Protein 5VXV (pdb70)

GO terms:
  GO:0043335 protein unfolding (P, IDA)
  GO:1904949 ATPase complex (C, IDA)
  GO:0140567 membrane protein dislocase activity (F, IDA)
  GO:0005778 peroxisomal membrane (C, IDA)
  GO:0043495 protein-membrane adaptor activity (F, IGI)
  GO:0043495 protein-membrane adaptor activity (F, IMP)
  GO:0016562 protein import into peroxisome matrix, receptor recycling (P, IMP)
  GO:0043495 protein-membrane adaptor activity (F, IPI)
  GO:0005778 peroxisomal membrane (C, EXP)
  GO:0005778 peroxisomal membrane (C, TAS)
  GO:0005515 protein binding (F, IPI)

Structure (mmCIF, N/CA/C/O backbone):
data_5VXV
#
_entry.id   5VXV
#
_cell.length_a   47.690
_cell.length_b   58.840
_cell.length_c   85.780
_cell.angle_alpha   90.00
_cell.angle_beta   90.00
_cell.angle_gamma   90.00
#
_symmetry.space_group_name_H-M   'P 21 21 21'
#
loop_
_entity.id
_entity.type
_entity.pdbx_description
1 polymer 'Peroxisomal membrane protein PEX15'
2 water water
#
loop_
_atom_site.group_PDB
_atom_site.id
_atom_site.type_symbol
_atom_site.label_atom_id
_atom_site.label_alt_id
_atom_site.label_comp_id
_atom_site.label_asym_id
_atom_site.label_entity_id
_atom_site.label_seq_id
_atom_site.pdbx_PDB_ins_code
_atom_site.Cartn_x
_atom_site.Cartn_y
_atom_site.Cartn_z
_atom_site.occupancy
_atom_site.B_iso_or_equiv
_atom_site.auth_seq_id
_atom_site.auth_comp_id
_atom_site.auth_asym_id
_atom_site.auth_atom_id
_atom_site.pdbx_PDB_model_num
ATOM 1 N N . SER A 1 2 ? 39.148 29.292 87.436 1.00 28.32 43 SER A N 1
ATOM 2 C CA . SER A 1 2 ? 38.272 28.734 88.460 1.00 25.77 43 SER A CA 1
ATOM 3 C C . SER A 1 2 ? 38.684 27.310 88.810 1.00 22.25 43 SER A C 1
ATOM 4 O O . SER A 1 2 ? 39.327 26.622 88.014 1.00 20.69 43 SER A O 1
ATOM 12 N N . GLU A 1 3 ? 38.303 26.872 90.011 1.00 21.02 44 GLU A N 1
ATOM 13 C CA . GLU A 1 3 ? 38.582 25.500 90.420 1.00 20.94 44 GLU A CA 1
ATOM 14 C C . GLU A 1 3 ? 37.954 24.501 89.456 1.00 20.25 44 GLU A C 1
ATOM 15 O O . GLU A 1 3 ? 38.576 23.493 89.104 1.00 19.48 44 GLU A O 1
ATOM 22 N N . VAL A 1 4 ? 36.723 24.765 89.013 1.00 20.48 45 VAL A N 1
ATOM 23 C CA . VAL A 1 4 ? 36.045 23.824 88.127 1.00 20.93 45 VAL A CA 1
ATOM 24 C C . VAL A 1 4 ? 36.761 23.733 86.786 1.00 20.46 45 VAL A C 1
ATOM 25 O O . VAL A 1 4 ? 36.933 22.639 86.237 1.00 20.96 45 VAL A O 1
ATOM 38 N N . PHE A 1 5 ? 37.194 24.868 86.233 1.00 19.37 46 PHE A N 1
ATOM 39 C CA . PHE A 1 5 ? 37.950 24.816 84.985 1.00 18.55 46 PHE A CA 1
ATOM 40 C C . PHE A 1 5 ? 39.250 24.046 85.175 1.00 17.44 46 PHE A C 1
ATOM 41 O O . PHE A 1 5 ? 39.649 23.260 84.308 1.00 17.70 46 PHE A O 1
ATOM 58 N N . GLN A 1 6 ? 39.917 24.241 86.316 1.00 17.10 47 GLN A N 1
ATOM 59 C CA . GLN A 1 6 ? 41.131 23.481 86.592 1.00 17.90 47 GLN A CA 1
ATOM 60 C C . GLN A 1 6 ? 40.844 21.985 86.633 1.00 17.38 47 GLN A C 1
ATOM 61 O O . GLN A 1 6 ? 41.655 21.178 86.163 1.00 17.62 47 GLN A O 1
ATOM 75 N N . GLU A 1 7 ? 39.695 21.593 87.192 1.00 18.85 48 GLU A N 1
ATOM 76 C CA . GLU A 1 7 ? 39.333 20.178 87.203 1.00 18.97 48 GLU A CA 1
ATOM 77 C C . GLU A 1 7 ? 39.208 19.633 85.786 1.00 18.20 48 GLU A C 1
ATOM 78 O O . GLU A 1 7 ? 39.631 18.505 85.507 1.00 18.47 48 GLU A O 1
ATOM 90 N N . CYS A 1 8 ? 38.624 20.418 84.877 1.00 17.32 49 CYS A N 1
ATOM 91 C CA . CYS A 1 8 ? 38.531 19.994 83.484 1.00 17.23 49 CYS A CA 1
ATOM 92 C C . CYS A 1 8 ? 39.915 19.869 82.858 1.00 16.67 49 CYS A C 1
ATOM 93 O O . CYS A 1 8 ? 40.192 18.909 82.127 1.00 17.24 49 CYS A O 1
ATOM 101 N N . VAL A 1 9 ? 40.795 20.836 83.127 1.00 16.30 50 VAL A N 1
ATOM 102 C CA . VAL A 1 9 ? 42.158 20.774 82.607 1.00 15.59 50 VAL A CA 1
ATOM 103 C C . VAL A 1 9 ? 42.866 19.525 83.116 1.00 17.42 50 VAL A C 1
ATOM 104 O O . VAL A 1 9 ? 43.554 18.832 82.358 1.00 18.27 50 VAL A O 1
ATOM 117 N N . ASN A 1 10 ? 42.712 19.219 84.407 1.00 17.60 51 ASN A N 1
ATOM 118 C CA . ASN A 1 10 ? 43.392 18.061 84.979 1.00 19.22 51 ASN A CA 1
ATOM 119 C C . ASN A 1 10 ? 42.926 16.768 84.325 1.00 18.91 51 ASN A C 1
ATOM 120 O O . ASN A 1 10 ? 43.729 15.857 84.090 1.00 19.54 51 ASN A O 1
ATOM 131 N N . LEU A 1 11 ? 41.629 16.664 84.026 1.00 17.61 52 LEU A N 1
ATOM 132 C CA . LEU A 1 11 ? 41.127 15.493 83.317 1.00 17.54 52 LEU A CA 1
ATOM 133 C C . LEU A 1 11 ? 41.727 15.399 81.919 1.00 17.08 52 LEU A C 1
ATOM 134 O O . LEU A 1 11 ? 42.055 14.303 81.448 1.00 19.05 52 LEU A O 1
ATOM 150 N N . PHE A 1 12 ? 41.879 16.538 81.240 1.00 16.64 53 PHE A N 1
ATOM 151 C CA . PHE A 1 12 ? 42.498 16.535 79.919 1.00 16.07 53 PHE A CA 1
ATOM 152 C C . PHE A 1 12 ? 43.944 16.058 79.991 1.00 16.89 53 PHE A C 1
ATOM 153 O O . PHE A 1 12 ? 44.378 15.237 79.173 1.00 16.97 53 PHE A O 1
ATOM 170 N N . ILE A 1 13 ? 44.700 16.557 80.971 1.00 17.27 54 ILE A N 1
ATOM 171 C CA . ILE A 1 13 ? 46.103 16.173 81.115 1.00 18.94 54 ILE A CA 1
ATOM 172 C C . ILE A 1 13 ? 46.231 14.662 81.272 1.00 19.19 54 ILE A C 1
ATOM 173 O O . ILE A 1 13 ? 47.157 14.043 80.732 1.00 20.73 54 ILE A O 1
ATOM 189 N N . LYS A 1 14 ? 45.310 14.047 82.011 1.00 21.48 55 LYS A N 1
ATOM 190 C CA . LYS A 1 14 ? 45.309 12.602 82.205 1.00 22.10 55 LYS A CA 1
ATOM 191 C C . LYS A 1 14 ? 44.734 11.845 81.015 1.00 21.38 55 LYS A C 1
ATOM 192 O O . LYS A 1 14 ? 44.661 10.612 81.065 1.00 19.82 55 LYS A O 1
ATOM 210 N N . ARG A 1 15 ? 44.338 12.549 79.953 1.00 19.89 56 ARG A N 1
ATOM 211 C CA . ARG A 1 15 ? 43.677 11.948 78.795 1.00 20.71 56 ARG A CA 1
ATOM 212 C C . ARG A 1 15 ? 42.420 11.183 79.202 1.00 19.63 56 ARG A C 1
ATOM 213 O O . ARG A 1 15 ? 42.044 10.192 78.568 1.00 20.00 56 ARG A O 1
ATOM 234 N N . ASP A 1 16 ? 41.762 11.644 80.266 1.00 19.35 57 ASP A N 1
ATOM 235 C CA . ASP A 1 16 ? 40.390 11.236 80.569 1.00 19.29 57 ASP A CA 1
ATOM 236 C C . ASP A 1 16 ? 39.443 12.168 79.813 1.00 19.71 57 ASP A C 1
ATOM 237 O O . ASP A 1 16 ? 38.739 13.005 80.380 1.00 19.79 57 ASP A O 1
ATOM 246 N N . ILE A 1 17 ? 39.450 12.004 78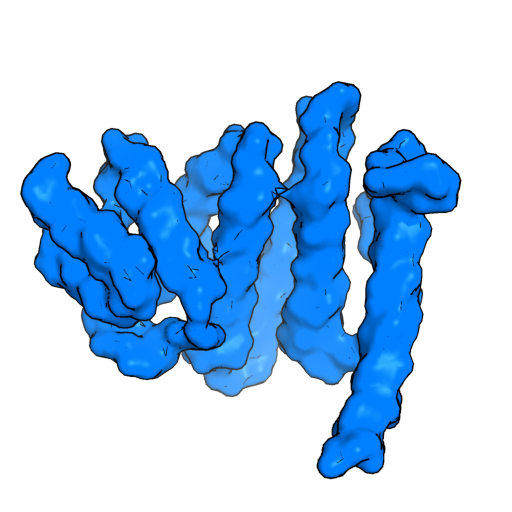.489 1.00 19.50 58 ILE A N 1
ATOM 247 C CA . ILE A 1 17 ? 38.850 13.000 77.607 1.00 19.78 58 ILE A CA 1
ATOM 248 C C . ILE A 1 17 ? 37.332 12.990 77.728 1.00 19.86 58 ILE A C 1
ATOM 249 O O . ILE A 1 17 ? 36.698 14.049 77.787 1.00 20.17 58 ILE A O 1
ATOM 265 N N . LYS A 1 18 ? 36.720 11.805 77.754 1.00 19.60 59 LYS A N 1
ATOM 266 C CA . LYS A 1 18 ? 35.274 11.742 77.935 1.00 20.58 59 LYS A CA 1
ATOM 267 C C . LYS A 1 18 ? 34.863 12.379 79.257 1.00 19.86 59 LYS A C 1
ATOM 268 O O . LYS A 1 18 ? 33.896 13.147 79.310 1.00 20.13 59 LYS A O 1
ATOM 275 N N . ASP A 1 19 ? 35.591 12.078 80.336 1.00 19.74 60 ASP A N 1
ATOM 276 C CA . ASP A 1 19 ? 35.283 12.685 81.628 1.00 20.38 60 ASP A CA 1
ATOM 277 C C . ASP A 1 19 ? 35.478 14.194 81.585 1.00 20.30 60 ASP A C 1
ATOM 278 O O . ASP A 1 19 ? 34.690 14.947 82.170 1.00 20.56 60 ASP A O 1
ATOM 287 N N . CYS A 1 20 ? 36.530 14.655 80.906 1.00 20.34 61 CYS A N 1
ATOM 288 C CA . CYS A 1 20 ? 36.738 16.089 80.736 1.00 20.71 61 CYS A CA 1
ATOM 289 C C . CYS A 1 20 ? 35.522 16.739 80.089 1.00 20.96 61 CYS A C 1
ATOM 290 O O . CYS A 1 20 ? 34.976 17.721 80.606 1.00 21.28 61 CYS A O 1
ATOM 298 N N . LEU A 1 21 ? 35.071 16.189 78.959 1.00 20.84 62 LEU A N 1
ATOM 299 C CA . LEU A 1 21 ? 33.946 16.779 78.242 1.00 21.10 62 LEU A CA 1
ATOM 300 C C . LEU A 1 21 ? 32.656 16.691 79.049 1.00 21.19 62 LEU A C 1
ATOM 301 O O . LEU A 1 21 ? 31.856 17.634 79.050 1.00 21.53 62 LEU A O 1
ATOM 317 N N . GLU A 1 22 ? 32.429 15.569 79.738 1.00 20.90 63 GLU A N 1
ATOM 318 C CA . GLU A 1 22 ? 31.223 15.451 80.554 1.00 22.00 63 GLU A CA 1
ATOM 319 C C . GLU A 1 22 ? 31.212 16.494 81.665 1.00 21.44 63 GLU A C 1
ATOM 320 O O . GLU A 1 22 ? 30.155 17.042 82.002 1.00 21.96 63 GLU A O 1
ATOM 332 N N . LYS A 1 23 ? 32.378 16.786 82.247 1.00 21.26 64 LYS A N 1
ATOM 333 C CA . LYS A 1 23 ? 32.444 17.805 83.290 1.00 21.57 64 LYS A CA 1
ATOM 334 C C . LYS A 1 23 ? 32.198 19.196 82.715 1.00 21.99 64 LYS A C 1
ATOM 335 O O . LYS A 1 23 ? 31.496 20.011 83.326 1.00 22.31 64 LYS A O 1
ATOM 369 N N . SER A 1 25 ? 30.379 19.880 80.237 1.00 22.35 66 SER A N 1
ATOM 370 C CA . SER A 1 25 ? 28.939 19.932 80.008 1.00 22.53 66 SER A CA 1
ATOM 371 C C . SER A 1 25 ? 28.181 20.117 81.315 1.00 22.69 66 SER A C 1
ATOM 372 O O . SER A 1 25 ? 27.249 20.927 81.389 1.00 23.83 66 SER A O 1
ATOM 380 N N . GLU A 1 26 ? 28.570 19.376 82.355 1.00 22.43 67 GLU A N 1
ATOM 381 C CA . GLU A 1 26 ? 27.888 19.464 83.643 1.00 24.10 67 GLU A CA 1
ATOM 382 C C . GLU A 1 26 ? 27.898 20.889 84.180 1.00 25.70 67 GLU A C 1
ATOM 383 O O . GLU A 1 26 ? 26.901 21.354 84.745 1.00 27.48 67 GLU A O 1
ATOM 393 N N . VAL A 1 27 ? 29.020 21.600 84.021 1.00 23.75 68 VAL A N 1
ATOM 394 C CA . VAL A 1 27 ? 29.152 22.937 84.596 1.00 24.61 68 VAL A CA 1
ATOM 395 C C . VAL A 1 27 ? 28.669 24.037 83.662 1.00 24.89 68 VAL A C 1
ATOM 396 O O . VAL A 1 27 ? 28.587 25.201 84.085 1.00 24.34 68 VAL A O 1
ATOM 409 N N . GLY A 1 28 ? 28.352 23.716 82.410 1.00 21.73 69 GLY A N 1
ATOM 410 C CA . GLY A 1 28 ? 27.805 24.693 81.490 1.00 21.88 69 GLY A CA 1
ATOM 411 C C . GLY A 1 28 ? 28.811 25.391 80.603 1.00 20.30 69 GLY A C 1
ATOM 412 O O . GLY A 1 28 ? 28.489 26.444 80.043 1.00 21.13 69 GLY A O 1
ATOM 416 N N . PHE A 1 29 ? 30.014 24.837 80.440 1.00 19.21 70 PHE A N 1
ATOM 417 C CA . PHE A 1 29 ? 31.050 25.497 79.653 1.00 18.97 70 PHE A CA 1
ATOM 418 C C . PHE A 1 29 ? 30.842 25.368 78.148 1.00 19.97 70 PHE A C 1
ATOM 419 O O . PHE A 1 29 ? 31.386 26.182 77.394 1.00 19.96 70 PHE A O 1
ATOM 436 N N . ILE A 1 30 ? 30.097 24.369 77.685 1.00 20.18 71 ILE A N 1
ATOM 437 C CA . ILE A 1 30 ? 29.971 24.113 76.237 1.00 19.71 71 ILE A CA 1
ATOM 438 C C . ILE A 1 30 ? 28.869 25.040 75.744 1.00 21.47 71 ILE A C 1
ATOM 439 O O . ILE A 1 30 ? 27.711 24.657 75.548 1.00 23.03 71 ILE A O 1
ATOM 455 N N . ASP A 1 31 ? 29.244 26.298 75.523 1.00 20.40 72 ASP A N 1
ATOM 456 C CA . ASP A 1 31 ? 28.284 27.370 75.272 1.00 23.22 72 ASP A CA 1
ATOM 457 C C . ASP A 1 31 ? 29.025 28.496 74.572 1.00 22.43 72 ASP A C 1
ATOM 458 O O . ASP A 1 31 ? 30.041 28.974 75.085 1.00 22.76 72 ASP A O 1
ATOM 467 N N . ILE A 1 32 ? 28.530 28.915 73.403 1.00 21.72 73 ILE A N 1
ATOM 468 C CA . ILE A 1 32 ? 29.221 29.947 72.633 1.00 22.37 73 ILE A CA 1
ATOM 469 C C . ILE A 1 32 ? 29.417 31.209 73.465 1.00 21.72 73 ILE A C 1
ATOM 470 O O . ILE A 1 32 ? 30.427 31.909 73.313 1.00 21.95 73 ILE A O 1
ATOM 486 N N . THR A 1 33 ? 28.467 31.527 74.349 1.00 22.29 74 THR A N 1
ATOM 487 C CA . THR A 1 33 ? 28.611 32.714 75.187 1.00 25.03 74 THR A CA 1
ATOM 488 C C . THR A 1 33 ? 29.816 32.587 76.110 1.00 24.03 74 THR A C 1
ATOM 489 O O . THR A 1 33 ? 30.537 33.564 76.344 1.00 25.31 74 THR A O 1
ATOM 500 N N . VAL A 1 34 ? 30.043 31.390 76.651 1.00 22.01 75 VAL A N 1
ATOM 501 C CA . VAL A 1 34 ? 31.221 31.157 77.479 1.00 21.89 75 VAL A CA 1
ATOM 502 C C . VAL A 1 34 ? 32.483 31.196 76.626 1.00 20.86 75 VAL A C 1
ATOM 503 O O . VAL A 1 34 ? 33.495 31.788 77.019 1.00 21.30 75 VAL A O 1
ATOM 516 N N . PHE A 1 35 ? 32.439 30.577 75.442 1.00 20.45 76 PHE A N 1
ATOM 517 C CA . PHE A 1 35 ? 33.600 30.569 74.558 1.00 21.44 76 PHE A CA 1
ATOM 518 C C . PHE A 1 35 ? 34.062 31.984 74.232 1.00 22.69 76 PHE A C 1
ATOM 519 O O . PHE A 1 35 ? 35.266 32.268 74.236 1.00 23.02 76 PHE A O 1
ATOM 536 N N . LYS A 1 36 ? 33.121 32.884 73.933 1.00 24.03 77 LYS A N 1
ATOM 537 C CA . LYS A 1 36 ? 33.493 34.245 73.562 1.00 28.02 77 LYS A CA 1
ATOM 538 C C . LYS A 1 36 ? 34.170 34.981 74.711 1.00 29.20 77 LYS A C 1
ATOM 539 O O . LYS A 1 36 ? 35.015 35.851 74.473 1.00 34.16 77 LYS A O 1
ATOM 546 N N . SER A 1 37 ? 33.822 34.649 75.955 1.00 23.74 78 SER A N 1
ATOM 547 C CA . SER A 1 37 ? 34.379 35.332 77.113 1.00 25.67 78 SER A CA 1
ATOM 548 C C . SER A 1 37 ? 35.637 34.670 77.658 1.00 25.35 78 SER A C 1
ATOM 549 O O . SER A 1 37 ? 36.368 35.306 78.426 1.00 26.03 78 SER A O 1
ATOM 553 N N . ASN A 1 38 ? 35.916 33.423 77.278 1.00 24.59 79 ASN A N 1
ATOM 554 C CA . ASN A 1 38 ? 37.038 32.669 77.837 1.00 22.36 79 ASN A CA 1
ATOM 555 C C . ASN A 1 38 ? 37.719 31.888 76.723 1.00 18.97 79 ASN A C 1
ATOM 556 O O . ASN A 1 38 ? 37.378 30.728 76.458 1.00 18.96 79 ASN A O 1
ATOM 560 N N . PRO A 1 39 ? 38.690 32.498 76.041 1.00 19.08 80 PRO A N 1
ATOM 561 C CA . PRO A 1 39 ? 39.351 31.800 74.926 1.00 18.43 80 PRO A CA 1
ATOM 562 C C . PRO A 1 39 ? 39.930 30.441 75.288 1.00 17.92 80 PRO A C 1
ATOM 563 O O . PRO A 1 39 ? 39.946 29.545 74.435 1.00 17.07 80 PRO A O 1
ATOM 591 N N . ILE A 1 41 ? 38.814 28.244 77.488 1.00 17.07 82 ILE A N 1
ATOM 592 C CA . ILE A 1 41 ? 37.751 27.249 77.586 1.00 16.25 82 ILE A CA 1
ATOM 593 C C . ILE A 1 41 ? 37.408 26.713 76.202 1.00 16.31 82 ILE A C 1
ATOM 594 O O . ILE A 1 41 ? 37.244 25.501 76.010 1.00 16.21 82 ILE A O 1
ATOM 610 N N . LEU A 1 42 ? 37.294 27.604 75.214 1.00 15.27 83 LEU A N 1
ATOM 611 C CA . LEU A 1 42 ? 37.090 27.159 73.839 1.00 14.57 83 LEU A CA 1
ATOM 612 C C . LEU A 1 42 ? 38.264 26.315 73.359 1.00 15.54 83 LEU A C 1
ATOM 613 O O . LEU A 1 42 ? 38.070 25.273 72.724 1.00 13.98 83 LEU A O 1
ATOM 629 N N . ASP A 1 43 ? 39.491 26.747 73.662 1.00 16.85 84 ASP A N 1
ATOM 630 C CA . ASP A 1 43 ? 40.669 26.007 73.222 1.00 15.39 84 ASP A CA 1
ATOM 631 C C . ASP A 1 43 ? 40.674 24.591 73.791 1.00 15.37 84 ASP A C 1
ATOM 632 O O . ASP A 1 43 ? 40.979 23.630 73.076 1.00 14.85 84 ASP A O 1
ATOM 641 N N . LEU A 1 44 ? 40.341 24.441 75.076 1.00 15.33 85 LEU A N 1
ATOM 642 C CA . LEU A 1 44 ? 40.280 23.108 75.671 1.00 15.24 85 LEU A CA 1
ATOM 643 C C . LEU A 1 44 ? 39.202 22.265 75.005 1.00 14.48 85 LEU A C 1
ATOM 644 O O . LEU A 1 44 ? 39.424 21.095 74.673 1.00 14.40 85 LEU A O 1
ATOM 660 N N . PHE A 1 45 ? 38.018 22.844 74.811 1.00 14.10 86 PHE A N 1
ATOM 661 C CA . PHE A 1 45 ? 36.915 22.101 74.215 1.00 13.59 86 PHE A CA 1
ATOM 662 C C . PHE A 1 45 ? 37.301 21.539 72.852 1.00 14.78 86 PHE A C 1
ATOM 663 O O . PHE A 1 45 ? 37.081 20.356 72.570 1.00 14.43 86 PHE A O 1
ATOM 680 N N . VAL A 1 46 ? 37.887 22.374 71.991 1.00 15.43 87 VAL A N 1
ATOM 681 C CA . VAL A 1 46 ? 38.264 21.921 70.653 1.00 15.09 87 VAL A CA 1
ATOM 682 C C . VAL A 1 46 ? 39.338 20.843 70.735 1.00 15.92 87 VAL A C 1
ATOM 683 O O . VAL A 1 46 ? 39.291 19.841 70.011 1.00 15.28 87 VAL A O 1
ATOM 696 N N . SER A 1 47 ? 40.324 21.025 71.616 1.00 14.36 88 SER A N 1
ATOM 697 C CA . SER A 1 47 ? 41.394 20.040 71.732 1.00 15.17 88 SER A CA 1
ATOM 698 C C . SER A 1 47 ? 40.864 18.703 72.234 1.00 14.72 88 SER A C 1
ATOM 699 O O . SER A 1 47 ? 41.283 17.643 71.751 1.00 16.22 88 SER A O 1
ATOM 707 N N . ALA A 1 48 ? 39.946 18.730 73.201 1.00 14.34 89 ALA A N 1
ATOM 708 C CA . ALA A 1 48 ? 39.380 17.489 73.718 1.00 15.05 89 ALA A CA 1
ATOM 709 C C . ALA A 1 48 ? 38.543 16.788 72.655 1.00 14.99 89 ALA A C 1
ATOM 710 O O . ALA A 1 48 ? 38.661 15.573 72.457 1.00 15.23 89 ALA A O 1
ATOM 717 N N . CYS A 1 49 ? 37.694 17.541 71.952 1.00 14.24 90 CYS A N 1
ATOM 718 C CA . CYS A 1 49 ? 36.867 16.938 70.912 1.00 13.98 90 CYS A CA 1
ATOM 719 C C . CYS A 1 49 ? 37.711 16.352 69.791 1.00 14.23 90 CYS A C 1
ATOM 720 O O . CYS A 1 49 ? 37.321 15.346 69.186 1.00 15.46 90 CYS A O 1
ATOM 728 N N . ASP A 1 50 ? 38.866 16.956 69.499 1.00 13.89 91 ASP A N 1
ATOM 729 C CA . ASP A 1 50 ? 39.711 16.439 68.428 1.00 15.69 91 ASP A CA 1
ATOM 730 C C . ASP A 1 50 ? 40.284 15.070 68.775 1.00 16.52 91 ASP A C 1
ATOM 731 O O . ASP A 1 50 ? 40.603 14.290 67.871 1.00 17.19 91 ASP A O 1
ATOM 740 N N . ILE A 1 51 ? 40.421 14.758 70.067 1.00 17.02 92 ILE A N 1
ATOM 741 C CA . ILE A 1 51 ? 40.964 13.465 70.471 1.00 16.73 92 ILE A CA 1
ATOM 742 C C . ILE A 1 51 ? 39.891 12.378 70.443 1.00 16.98 92 ILE A C 1
ATOM 743 O O . ILE A 1 51 ? 40.200 11.211 70.181 1.00 17.92 92 ILE A O 1
ATOM 776 N N . PRO A 1 53 ? 37.450 9.697 69.327 1.00 24.88 94 PRO A N 1
ATOM 777 C CA . PRO A 1 53 ? 37.255 9.007 68.037 1.00 26.89 94 PRO A CA 1
ATOM 778 C C . PRO A 1 53 ? 35.984 9.439 67.332 1.00 26.30 94 PRO A C 1
ATOM 779 O O . PRO A 1 53 ? 35.972 9.596 66.105 1.00 27.80 94 PRO A O 1
ATOM 790 N N . SER A 1 54 ? 34.908 9.629 68.090 1.00 24.28 95 SER A N 1
ATOM 791 C CA . SER A 1 54 ? 33.637 10.100 67.558 1.00 23.75 95 SER A CA 1
ATOM 792 C C . SER A 1 54 ? 32.847 10.690 68.717 1.00 22.10 95 SER A C 1
ATOM 793 O O . SER A 1 54 ? 33.236 10.572 69.881 1.00 23.32 95 SER A O 1
ATOM 801 N N A PHE A 1 55 ? 31.715 11.311 68.389 0.52 21.56 96 PHE A N 1
ATOM 802 N N B PHE A 1 55 ? 31.742 11.344 68.374 0.48 21.53 96 PHE A N 1
ATOM 803 C CA A PHE A 1 55 ? 30.855 11.941 69.385 0.52 22.98 96 PHE A CA 1
ATOM 804 C CA B PHE A 1 55 ? 30.844 11.958 69.343 0.48 22.98 96 PHE A CA 1
ATOM 805 C C A PHE A 1 55 ? 29.636 11.095 69.734 0.52 26.74 96 PHE A C 1
ATOM 806 C C B PHE A 1 55 ? 29.538 11.175 69.456 0.48 26.68 96 PHE A C 1
ATOM 807 O O A PHE A 1 55 ? 28.758 11.563 70.466 0.52 28.97 96 PHE A O 1
ATOM 808 O O B PHE A 1 55 ? 28.473 11.759 69.662 0.48 28.77 96 PHE A O 1
ATOM 841 N N . THR A 1 56 ? 29.590 9.850 69.276 1.00 27.52 97 THR A N 1
ATOM 842 C CA . THR A 1 56 ? 28.380 9.041 69.337 1.00 28.67 97 THR A CA 1
ATOM 843 C C . THR A 1 56 ? 28.226 8.232 70.618 1.00 30.78 97 THR A C 1
ATOM 844 O O . THR A 1 56 ? 27.107 7.808 70.925 1.00 34.41 97 THR A O 1
ATOM 855 N N . LYS A 1 57 ? 29.301 8.005 71.369 1.00 29.36 98 LYS A N 1
ATOM 856 C CA . LYS A 1 57 ? 29.233 7.187 72.574 1.00 37.08 98 LYS A CA 1
ATOM 857 C C . LYS A 1 57 ? 29.023 8.008 73.840 1.00 40.10 98 LYS A C 1
ATOM 858 O O . LYS A 1 57 ? 29.041 7.443 74.938 1.00 42.12 98 LYS A O 1
ATOM 862 N N . LEU A 1 58 ? 28.816 9.313 73.716 1.00 38.14 99 LEU A N 1
ATOM 863 C CA . LEU A 1 58 ? 28.708 10.197 74.864 1.00 34.10 99 LEU A CA 1
ATOM 864 C C . LEU A 1 58 ? 27.256 10.316 75.322 1.00 33.61 99 LEU A C 1
ATOM 865 O O . LEU A 1 58 ? 26.320 9.924 74.624 1.00 36.14 99 LEU A O 1
ATOM 881 N N . GLY A 1 59 ? 27.077 10.866 76.522 1.00 31.03 100 GLY A N 1
ATOM 882 C CA . GLY A 1 59 ? 25.740 11.118 77.021 1.00 31.22 100 GLY A CA 1
ATOM 883 C C . GLY A 1 59 ? 24.964 12.055 76.116 1.00 31.10 100 GLY A C 1
ATOM 884 O O . GLY A 1 59 ? 25.525 12.854 75.367 1.00 28.52 100 GLY A O 1
ATOM 888 N N . LEU A 1 60 ? 23.636 11.957 76.203 1.00 32.96 101 LEU A N 1
ATOM 889 C CA . LEU A 1 60 ? 22.781 12.674 75.261 1.00 34.51 101 LEU A CA 1
ATOM 890 C C . LEU A 1 60 ? 22.954 14.184 75.382 1.00 30.32 101 LEU A C 1
ATOM 891 O O . LEU A 1 60 ? 23.063 14.884 74.368 1.00 28.35 101 LEU A O 1
ATOM 905 N N . THR A 1 61 ? 22.979 14.710 76.609 1.00 28.04 102 THR A N 1
ATOM 906 C CA . THR A 1 61 ? 23.132 16.152 76.788 1.00 27.23 102 THR A CA 1
ATOM 907 C C . THR A 1 61 ? 24.471 16.628 76.236 1.00 24.11 102 THR A C 1
ATOM 908 O O . THR A 1 61 ? 24.533 17.603 75.478 1.00 24.89 102 THR A O 1
ATOM 919 N N . LEU A 1 62 ? 25.559 15.952 76.611 1.00 22.98 103 LEU A N 1
ATOM 920 C CA . LEU A 1 62 ? 26.870 16.315 76.081 1.00 21.62 103 LEU A CA 1
ATOM 921 C C . LEU A 1 62 ? 26.889 16.232 74.562 1.00 20.68 103 LEU A C 1
ATOM 922 O O . LEU A 1 62 ? 27.427 17.119 73.889 1.00 21.31 103 LEU A O 1
ATOM 938 N N . GLN A 1 63 ? 26.304 15.173 74.003 1.00 22.71 104 GLN A N 1
ATOM 939 C CA . GLN A 1 63 ? 26.303 15.008 72.555 1.00 25.55 104 GLN A CA 1
ATOM 940 C C . GLN A 1 63 ? 25.573 16.157 71.871 1.00 24.58 104 GLN A C 1
ATOM 941 O O . GLN A 1 63 ? 26.044 16.686 70.859 1.00 22.79 104 GLN A O 1
ATOM 955 N N . SER A 1 64 ? 24.424 16.565 72.415 1.00 23.91 105 SER A N 1
ATOM 956 C CA . SER A 1 64 ? 23.672 17.657 71.806 1.00 23.40 105 SER A CA 1
ATOM 957 C C . SER A 1 64 ? 24.460 18.960 71.857 1.00 21.74 105 SER A C 1
ATOM 958 O O . SER A 1 64 ? 24.394 19.771 70.926 1.00 21.27 105 SER A O 1
ATOM 966 N N . GLU A 1 65 ? 25.218 19.176 72.934 1.00 21.83 106 GLU A N 1
ATOM 967 C CA . GLU A 1 65 ? 25.978 20.415 73.068 1.00 20.72 106 GLU A CA 1
ATOM 968 C C . GLU A 1 65 ? 27.177 20.432 72.128 1.00 20.53 106 GLU A C 1
ATOM 969 O O . GLU A 1 65 ? 27.498 21.474 71.544 1.00 22.48 106 GLU A O 1
ATOM 981 N N . ILE A 1 66 ? 27.841 19.288 71.952 1.00 19.87 107 ILE A N 1
ATOM 982 C CA . ILE A 1 66 ? 28.911 19.195 70.961 1.00 19.32 107 ILE A CA 1
ATOM 983 C C . ILE A 1 66 ? 28.355 19.439 69.564 1.00 19.87 107 ILE A C 1
ATOM 984 O O . ILE A 1 66 ? 28.908 20.224 68.783 1.00 18.98 107 ILE A O 1
ATOM 1000 N N . LEU A 1 67 ? 27.248 18.769 69.228 1.00 20.93 108 LEU A N 1
ATOM 1001 C CA . LEU A 1 67 ? 26.683 18.889 67.888 1.00 22.15 108 LEU A CA 1
ATOM 1002 C C . LEU A 1 67 ? 26.312 20.328 67.558 1.00 23.37 108 LEU A C 1
ATOM 1003 O O . LEU A 1 67 ? 26.408 20.742 66.397 1.00 24.59 108 LEU A O 1
ATOM 1019 N N A ASN A 1 68 ? 25.891 21.106 68.557 0.57 23.26 109 ASN A N 1
ATOM 1020 N N B ASN A 1 68 ? 25.881 21.105 68.555 0.43 23.29 109 ASN A N 1
ATOM 1021 C CA A ASN A 1 68 ? 25.540 22.498 68.301 0.57 23.18 109 ASN A CA 1
ATOM 1022 C CA B ASN A 1 68 ? 25.540 22.502 68.304 0.43 23.20 109 ASN A CA 1
ATOM 1023 C C A ASN A 1 68 ? 26.755 23.305 67.862 0.57 21.47 109 ASN A C 1
ATOM 1024 C C B ASN A 1 68 ? 26.756 23.305 67.861 0.43 21.50 109 ASN A C 1
ATOM 1025 O O A ASN A 1 68 ? 26.618 24.258 67.086 0.57 22.11 109 ASN A O 1
ATOM 1026 O O B ASN A 1 68 ? 26.620 24.257 67.084 0.43 22.05 109 ASN A O 1
ATOM 1043 N N . ILE A 1 69 ? 27.948 22.937 68.332 1.00 18.46 110 ILE A N 1
ATOM 1044 C CA . ILE A 1 69 ? 29.143 23.704 67.995 1.00 16.54 110 ILE A CA 1
ATOM 1045 C C . ILE A 1 69 ? 29.701 23.312 66.629 1.00 16.76 110 ILE A C 1
ATOM 1046 O O . ILE A 1 69 ? 30.335 24.139 65.963 1.00 17.08 110 ILE A O 1
ATOM 1062 N N . PHE A 1 70 ? 29.497 22.067 66.188 1.00 15.74 111 PHE A N 1
ATOM 1063 C CA . PHE A 1 70 ? 30.160 21.564 64.987 1.00 16.43 111 PHE A CA 1
ATOM 1064 C C . PHE A 1 70 ? 29.196 21.180 63.869 1.00 17.04 111 PHE A C 1
ATOM 1065 O O . PHE A 1 70 ? 29.637 20.621 62.857 1.00 17.88 111 PHE A O 1
ATOM 1082 N N . THR A 1 71 ? 27.903 21.458 64.017 1.00 17.20 112 THR A N 1
ATOM 1083 C CA . THR A 1 71 ? 26.943 21.293 62.931 1.00 18.87 112 THR A CA 1
ATOM 1084 C C . THR A 1 71 ? 26.891 22.602 62.152 1.00 18.74 112 THR A C 1
ATOM 1085 O O . THR A 1 71 ? 26.584 23.656 62.720 1.00 17.41 112 THR A O 1
ATOM 1096 N N . LEU A 1 72 ? 27.176 22.525 60.849 1.00 19.69 113 LEU A N 1
ATOM 1097 C CA . LEU A 1 72 ? 27.639 23.696 60.108 1.00 18.82 113 LEU A CA 1
ATOM 1098 C C . LEU A 1 72 ? 26.623 24.831 60.088 1.00 21.00 113 LEU A C 1
ATOM 1099 O O . LEU A 1 72 ? 27.017 26.003 60.067 1.00 21.68 113 LEU A O 1
ATOM 1115 N N . ASP A 1 73 ? 25.328 24.526 60.090 1.00 22.63 114 ASP A N 1
ATOM 1116 C CA . ASP A 1 73 ? 24.314 25.551 59.885 1.00 25.31 114 ASP A CA 1
ATOM 1117 C C . ASP A 1 73 ? 23.642 26.015 61.173 1.00 23.78 114 ASP A C 1
ATOM 1118 O O . ASP A 1 73 ? 22.657 26.756 61.103 1.00 24.98 114 ASP A O 1
ATOM 1127 N N . THR A 1 74 ? 24.147 25.614 62.349 1.00 22.31 115 THR A N 1
ATOM 1128 C CA . THR A 1 74 ? 23.566 26.167 63.566 1.00 21.53 115 THR A CA 1
ATOM 1129 C C . THR A 1 74 ? 24.113 27.571 63.822 1.00 21.12 115 THR A C 1
ATOM 1130 O O . THR A 1 74 ? 25.227 27.897 63.404 1.00 21.12 115 THR A O 1
ATOM 1141 N N . PRO A 1 75 ? 23.343 28.423 64.504 1.00 22.60 116 PRO A N 1
ATOM 1142 C CA . PRO A 1 75 ? 23.890 29.737 64.879 1.00 23.45 116 PRO A CA 1
ATOM 1143 C C . PRO A 1 75 ? 25.165 29.631 65.694 1.00 21.29 116 PRO A C 1
ATOM 1144 O O . PRO A 1 75 ? 26.086 30.435 65.508 1.00 20.30 116 PRO A O 1
ATOM 1155 N N . GLN A 1 76 ? 25.248 28.644 66.589 1.00 20.94 117 GLN A N 1
ATOM 1156 C CA . GLN A 1 76 ? 26.412 28.525 67.460 1.00 20.08 117 GLN A CA 1
ATOM 1157 C C . GLN A 1 76 ? 27.652 28.102 66.678 1.00 17.83 117 GLN A C 1
ATOM 1158 O O . GLN A 1 76 ? 28.761 28.569 66.963 1.00 18.84 117 GLN A O 1
ATOM 1172 N N . CYS A 1 77 ? 27.490 27.218 65.691 1.00 16.91 118 CYS A N 1
ATOM 1173 C CA . CYS A 1 77 ? 28.629 26.822 64.868 1.00 16.50 118 CYS A CA 1
ATOM 1174 C C . CYS A 1 77 ? 29.108 27.985 64.009 1.00 16.43 118 CYS A C 1
ATOM 1175 O O . CYS A 1 77 ? 30.315 28.221 63.887 1.00 17.52 118 CYS A O 1
ATOM 1183 N N . ILE A 1 78 ? 28.172 28.731 63.417 1.00 17.31 119 ILE A N 1
ATOM 1184 C CA . ILE A 1 78 ? 28.538 29.904 62.629 1.00 19.15 119 ILE A CA 1
ATOM 1185 C C . ILE A 1 78 ? 29.347 30.879 63.474 1.00 19.41 119 ILE A C 1
ATOM 1186 O O . ILE A 1 78 ? 30.373 31.408 63.027 1.00 19.25 119 ILE A O 1
ATOM 1202 N N . GLU A 1 79 ? 28.906 31.124 64.711 1.00 18.45 120 GLU A N 1
ATOM 1203 C CA . GLU A 1 79 ? 29.627 32.045 65.585 1.00 18.69 120 GLU A CA 1
ATOM 1204 C C . GLU A 1 79 ? 30.980 31.475 65.994 1.00 18.33 120 GLU A C 1
ATOM 1205 O O . GLU A 1 79 ? 31.985 32.198 66.006 1.00 19.21 120 GLU A O 1
ATOM 1209 N N . THR A 1 80 ? 31.029 30.186 66.340 1.00 17.64 121 THR A N 1
ATOM 1210 C CA . THR A 1 80 ? 32.301 29.574 66.712 1.00 17.73 121 THR A CA 1
ATOM 1211 C C . THR A 1 80 ? 33.278 29.615 65.547 1.00 17.77 121 THR A C 1
ATOM 1212 O O . THR A 1 80 ? 34.467 29.902 65.731 1.00 17.41 121 THR A O 1
ATOM 1223 N N . ARG A 1 81 ? 32.787 29.333 64.338 1.00 18.37 122 ARG A N 1
ATOM 1224 C CA . ARG A 1 81 ? 33.631 29.379 63.150 1.00 19.83 122 ARG A CA 1
ATOM 1225 C C . ARG A 1 81 ? 34.236 30.765 62.962 1.00 20.64 122 ARG A C 1
ATOM 1226 O O . ARG A 1 81 ? 35.428 30.894 62.658 1.00 22.74 122 ARG A O 1
ATOM 1247 N N . LYS A 1 82 ? 33.434 31.817 63.157 1.00 22.27 123 LYS A N 1
ATOM 1248 C CA . LYS A 1 82 ? 33.952 33.175 63.028 1.00 25.44 123 LYS A CA 1
ATOM 1249 C C . LYS A 1 82 ? 35.085 33.432 64.015 1.00 24.88 123 LYS A C 1
ATOM 1250 O O . LYS A 1 82 ? 36.058 34.119 63.686 1.00 26.95 123 LYS A O 1
ATOM 1268 N N . ILE A 1 83 ? 34.977 32.889 65.230 1.00 20.48 124 ILE A N 1
ATOM 1269 C CA . ILE A 1 83 ? 36.022 33.089 66.231 1.00 19.11 124 ILE A CA 1
ATOM 1270 C C . ILE A 1 83 ? 37.282 32.325 65.846 1.00 17.60 124 ILE A C 1
ATOM 1271 O O . ILE A 1 83 ? 38.391 32.871 65.871 1.00 18.52 124 ILE A O 1
ATOM 1287 N N . ILE A 1 84 ? 37.132 31.049 65.493 1.00 16.17 125 ILE A N 1
ATOM 1288 C CA A ILE A 1 84 ? 38.297 30.204 65.253 0.53 15.58 125 ILE A CA 1
ATOM 1289 C CA B ILE A 1 84 ? 38.294 30.198 65.249 0.47 15.59 125 ILE A CA 1
ATOM 1290 C C . ILE A 1 84 ? 38.954 30.563 63.926 1.00 16.20 125 ILE A C 1
ATOM 1291 O O . ILE A 1 84 ? 40.171 30.769 63.854 1.00 16.33 125 ILE A O 1
ATOM 1321 N N . LEU A 1 85 ? 38.166 30.642 62.852 1.00 16.59 126 LEU A N 1
ATOM 1322 C CA . LEU A 1 85 ? 38.736 31.026 61.565 1.00 17.28 126 LEU A CA 1
ATOM 1323 C C . LEU A 1 85 ? 39.214 32.473 61.565 1.00 19.59 126 LEU A C 1
ATOM 1324 O O . LEU A 1 85 ? 40.019 32.849 60.704 1.00 19.27 126 LEU A O 1
ATOM 1340 N N . GLY A 1 86 ? 38.746 33.287 62.516 1.00 19.51 127 GLY A N 1
ATOM 1341 C CA . GLY A 1 86 ? 39.173 34.672 62.596 1.00 21.76 127 GLY A CA 1
ATOM 1342 C C . GLY A 1 86 ? 40.567 34.872 63.149 1.00 23.13 127 GLY A C 1
ATOM 1343 O O . GLY A 1 86 ? 41.149 35.944 62.956 1.00 25.13 127 GLY A O 1
ATOM 1347 N N . ASP A 1 87 ? 41.118 33.873 63.838 1.00 18.85 128 ASP A N 1
ATOM 1348 C CA . ASP A 1 87 ? 42.488 33.937 64.346 1.00 20.03 128 ASP A CA 1
ATOM 1349 C C . ASP A 1 87 ? 43.368 33.169 63.368 1.00 18.99 128 ASP A C 1
ATOM 1350 O O . ASP A 1 87 ? 43.643 31.982 63.548 1.00 17.84 128 ASP A O 1
ATOM 1359 N N . LEU A 1 88 ? 43.814 33.862 62.320 1.00 17.56 129 LEU A N 1
ATOM 1360 C CA . LEU A 1 88 ? 44.636 33.229 61.299 1.00 16.40 129 LEU A CA 1
ATOM 1361 C C . LEU A 1 88 ? 46.005 32.812 61.818 1.00 17.59 129 LEU A C 1
ATOM 1362 O O . LEU A 1 88 ? 46.705 32.069 61.122 1.00 18.32 129 LEU A O 1
ATOM 1378 N N . SER A 1 89 ? 46.398 33.253 63.016 1.00 18.31 130 SER A N 1
ATOM 1379 C CA . SER A 1 89 ? 47.683 32.864 63.581 1.00 19.05 130 SER A CA 1
ATOM 1380 C C . SER A 1 89 ? 47.655 31.489 64.239 1.00 19.44 130 SER A C 1
ATOM 1381 O O . SER A 1 89 ? 48.721 30.975 64.595 1.00 20.99 130 SER A O 1
ATOM 1389 N N . LYS A 1 90 ? 46.482 30.886 64.406 1.00 17.43 131 LYS A N 1
ATOM 1390 C CA . LYS A 1 90 ? 46.343 29.574 65.038 1.00 16.90 131 LYS A CA 1
ATOM 1391 C C . LYS A 1 90 ? 45.708 28.607 64.040 1.00 15.34 131 LYS A C 1
ATOM 1392 O O . LYS A 1 90 ? 44.585 28.125 64.229 1.00 15.40 131 LYS A O 1
ATOM 1411 N N . LEU A 1 91 ? 46.452 28.303 62.975 1.00 15.15 132 LEU A N 1
ATOM 1412 C CA . LEU A 1 91 ? 45.922 27.438 61.929 1.00 14.08 132 LEU A CA 1
ATOM 1413 C C . LEU A 1 91 ? 45.736 26.003 62.412 1.00 14.89 132 LEU A C 1
ATOM 1414 O O . LEU A 1 91 ? 44.826 25.311 61.946 1.00 15.21 132 LEU A O 1
ATOM 1430 N N . LEU A 1 92 ? 46.575 25.534 63.340 1.00 15.28 133 LEU A N 1
ATOM 1431 C CA . LEU A 1 92 ? 46.421 24.164 63.822 1.00 15.21 133 LEU A CA 1
ATOM 1432 C C . LEU A 1 92 ? 45.100 23.980 64.561 1.00 13.79 133 LEU A C 1
ATOM 1433 O O . LEU A 1 92 ? 44.514 22.893 64.519 1.00 13.98 133 LEU A O 1
ATOM 1449 N N . VAL A 1 93 ? 44.610 25.026 65.229 1.00 14.12 134 VAL A N 1
ATOM 1450 C CA . VAL A 1 93 ? 43.311 24.939 65.889 1.00 13.74 134 VAL A CA 1
ATOM 1451 C C . VAL A 1 93 ? 42.187 24.989 64.864 1.00 14.11 134 VAL A C 1
ATOM 1452 O O . VAL A 1 93 ? 41.170 24.299 65.003 1.00 14.93 134 VAL A O 1
ATOM 1465 N N . ILE A 1 94 ? 42.342 25.820 63.831 1.00 13.49 135 ILE A N 1
ATOM 1466 C CA . ILE A 1 94 ? 41.406 25.808 62.710 1.00 13.26 135 ILE A CA 1
ATOM 1467 C C . ILE A 1 94 ? 41.300 24.402 62.138 1.00 11.46 135 ILE A C 1
ATOM 1468 O O . ILE A 1 94 ? 40.203 23.914 61.840 1.00 12.55 135 ILE A O 1
ATOM 1484 N N . ASN A 1 95 ? 42.438 23.718 62.002 1.00 12.11 136 ASN A N 1
ATOM 1485 C CA . ASN A 1 95 ? 42.424 22.357 61.478 1.00 12.43 136 ASN A CA 1
ATOM 1486 C C . ASN A 1 95 ? 41.696 21.407 62.422 1.00 12.58 136 ASN A C 1
ATOM 1487 O O . ASN A 1 95 ? 40.934 20.543 61.973 1.00 12.78 136 ASN A O 1
ATOM 1498 N N . LYS A 1 96 ? 41.920 21.545 63.734 1.00 14.61 137 LYS A N 1
ATOM 1499 C CA . LYS A 1 96 ? 41.167 20.743 64.694 1.00 13.64 137 LYS A CA 1
ATOM 1500 C C . LYS A 1 96 ? 39.669 20.978 64.548 1.00 13.39 137 LYS A C 1
ATOM 1501 O O . LYS A 1 96 ? 38.879 20.028 64.571 1.00 13.99 137 LYS A O 1
ATOM 1520 N N . PHE A 1 97 ? 39.257 22.241 64.403 1.00 12.65 138 PHE A N 1
ATOM 1521 C CA . PHE A 1 97 ? 37.840 22.547 64.248 1.00 13.13 138 PHE A CA 1
ATOM 1522 C C . PHE A 1 97 ? 37.258 21.848 63.025 1.00 13.88 138 PHE A C 1
ATOM 1523 O O . PHE A 1 97 ? 36.192 21.226 63.100 1.00 13.39 138 PHE A O 1
ATOM 1540 N N . PHE A 1 98 ? 37.946 21.936 61.883 1.00 13.76 139 PHE A N 1
ATOM 1541 C CA . PHE A 1 98 ? 37.449 21.270 60.683 1.00 12.64 139 PHE A CA 1
ATOM 1542 C C . PHE A 1 98 ? 37.341 19.764 60.899 1.00 13.53 139 PHE A C 1
ATOM 1543 O O . PHE A 1 98 ? 36.366 19.136 60.470 1.00 13.78 139 PHE A O 1
ATOM 1560 N N . ARG A 1 99 ? 38.321 19.165 61.579 1.00 13.08 140 ARG A N 1
ATOM 1561 C CA . ARG A 1 99 ? 38.250 17.729 61.837 1.00 12.15 140 ARG A CA 1
ATOM 1562 C C . ARG A 1 99 ? 37.044 17.389 62.706 1.00 12.60 140 ARG A C 1
ATOM 1563 O O . ARG A 1 99 ? 36.428 16.330 62.538 1.00 12.96 140 ARG A O 1
ATOM 1584 N N . CYS A 1 100 ? 36.687 18.276 63.639 1.00 13.10 141 CYS A N 1
ATOM 1585 C CA . CYS A 1 100 ? 35.509 18.040 64.469 1.00 12.52 141 CYS A CA 1
ATOM 1586 C C . CYS A 1 100 ? 34.228 18.118 63.645 1.00 13.38 141 CYS A C 1
ATOM 1587 O O . CYS A 1 100 ? 33.306 17.320 63.847 1.00 14.13 141 CYS A O 1
ATOM 1595 N N . CYS A 1 101 ? 34.149 19.069 62.710 1.00 13.92 142 CYS A N 1
ATOM 1596 C CA . CYS A 1 101 ? 32.997 19.122 61.813 1.00 13.27 142 CYS A CA 1
ATOM 1597 C C . CYS A 1 101 ? 32.895 17.846 60.988 1.00 13.57 142 CYS A C 1
ATOM 1598 O O . CYS A 1 101 ? 31.798 17.317 60.775 1.00 14.63 142 CYS A O 1
ATOM 1606 N N . ILE A 1 102 ? 34.035 17.337 60.521 1.00 13.65 143 ILE A N 1
ATOM 1607 C CA . ILE A 1 102 ? 34.052 16.101 59.746 1.00 13.45 143 ILE A CA 1
ATOM 1608 C C . ILE A 1 102 ? 33.544 14.937 60.588 1.00 14.90 143 ILE A C 1
ATOM 1609 O O . ILE A 1 102 ? 32.800 14.078 60.104 1.00 14.12 143 ILE A O 1
ATOM 1625 N N . LYS A 1 103 ? 33.935 14.899 61.863 1.00 14.88 144 LYS A N 1
ATOM 1626 C CA A LYS A 1 103 ? 33.521 13.800 62.731 0.53 15.30 144 LYS A CA 1
ATOM 1627 C CA B LYS A 1 103 ? 33.526 13.807 62.741 0.47 15.30 144 LYS A CA 1
ATOM 1628 C C . LYS A 1 103 ? 32.009 13.761 62.904 1.00 14.68 144 LYS A C 1
ATOM 1629 O O . LYS A 1 103 ? 31.426 12.677 63.031 1.00 14.93 144 LYS A O 1
ATOM 1665 N N . VAL A 1 104 ? 31.357 14.925 62.912 1.00 14.41 145 VAL A N 1
ATOM 1666 C CA . VAL A 1 104 ? 29.898 14.965 63.004 1.00 16.24 145 VAL A CA 1
ATOM 1667 C C . VAL A 1 104 ? 29.276 14.356 61.753 1.00 15.53 145 VAL A C 1
ATOM 1668 O O . VAL A 1 104 ? 28.397 13.491 61.830 1.00 16.52 145 VAL A O 1
ATOM 1681 N N . ILE A 1 105 ? 29.723 14.806 60.580 1.00 15.62 146 ILE A N 1
ATOM 1682 C CA . ILE A 1 105 ? 29.176 14.294 59.328 1.00 16.30 146 ILE A CA 1
ATOM 1683 C C . ILE A 1 105 ? 29.412 12.795 59.221 1.00 17.29 146 ILE A C 1
ATOM 1684 O O . ILE A 1 105 ? 28.534 12.041 58.786 1.00 18.52 146 ILE A O 1
ATOM 1700 N N . GLN A 1 106 ? 30.599 12.341 59.623 1.00 17.82 147 GLN A N 1
ATOM 1701 C CA . GLN A 1 106 ? 30.997 10.959 59.380 1.00 20.17 147 GLN A CA 1
ATOM 1702 C C . GLN A 1 106 ? 30.235 9.981 60.269 1.00 21.08 147 GLN A C 1
ATOM 1703 O O . GLN A 1 106 ? 29.859 8.894 59.816 1.00 22.62 147 GLN A O 1
ATOM 1717 N N . PHE A 1 107 ? 29.999 10.338 61.533 1.00 20.29 148 PHE A N 1
ATOM 1718 C CA . PHE A 1 107 ? 29.476 9.388 62.507 1.00 22.80 148 PHE A CA 1
ATOM 1719 C C . PHE A 1 107 ? 28.103 9.737 63.065 1.00 24.58 148 PHE A C 1
ATOM 1720 O O . PHE A 1 107 ? 27.352 8.822 63.413 1.00 25.29 148 PHE A O 1
ATOM 1737 N N . ASN A 1 108 ? 27.753 11.018 63.177 1.00 24.56 149 ASN A N 1
ATOM 1738 C CA . ASN A 1 108 ? 26.464 11.386 63.749 1.00 27.11 149 ASN A CA 1
ATOM 1739 C C . ASN A 1 108 ? 25.339 11.403 62.725 1.00 30.72 149 ASN A C 1
ATOM 1740 O O . ASN A 1 108 ? 24.172 11.265 63.109 1.00 34.48 149 ASN A O 1
ATOM 1751 N N . LEU A 1 109 ? 25.654 11.560 61.443 1.00 28.68 150 LEU A N 1
ATOM 1752 C CA . LEU A 1 109 ? 24.648 11.516 60.393 1.00 29.86 150 LEU A CA 1
ATOM 1753 C C . LEU A 1 109 ? 24.524 10.101 59.845 1.00 36.95 150 LEU A C 1
ATOM 1754 O O . LEU A 1 109 ? 25.527 9.427 59.595 1.00 41.52 150 LEU A O 1
ATOM 1770 N N . THR A 1 110 ? 23.281 9.656 59.662 1.00 39.35 151 THR A N 1
ATOM 1771 C CA . THR A 1 110 ? 22.999 8.322 59.148 1.00 43.20 151 THR A CA 1
ATOM 1772 C C . THR A 1 110 ? 22.592 8.320 57.682 1.00 44.03 151 THR A C 1
ATOM 1773 O O . THR A 1 110 ? 22.911 7.367 56.964 1.00 48.56 151 THR A O 1
ATOM 1784 N N . ASP A 1 111 ? 21.903 9.362 57.221 1.00 37.82 152 ASP A N 1
ATOM 1785 C CA . ASP A 1 111 ? 21.406 9.410 55.851 1.00 33.84 152 ASP A CA 1
ATOM 1786 C C . ASP A 1 111 ? 22.519 9.872 54.917 1.00 28.44 152 ASP A C 1
ATOM 1787 O O . ASP A 1 111 ? 23.031 10.988 55.056 1.00 25.06 152 ASP A O 1
ATOM 1796 N N . HIS A 1 112 ? 22.892 9.012 53.966 1.00 31.53 153 HIS A N 1
ATOM 1797 C CA . HI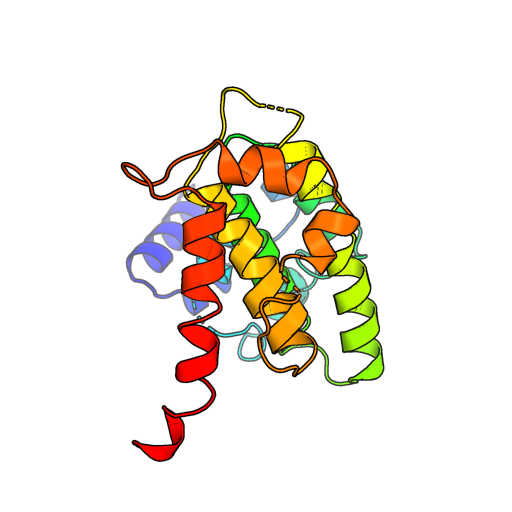S A 1 112 ? 23.965 9.351 53.038 1.00 29.99 153 HIS A CA 1
ATOM 1798 C C . HIS A 1 112 ? 23.640 10.604 52.236 1.00 26.82 153 HIS A C 1
ATOM 1799 O O . HIS A 1 112 ? 24.544 11.374 51.894 1.00 23.80 153 HIS A O 1
ATOM 1813 N N . THR A 1 113 ? 22.363 10.822 51.917 1.00 29.04 154 THR A N 1
ATOM 1814 C CA . THR A 1 113 ? 21.982 12.037 51.205 1.00 29.60 154 THR A CA 1
ATOM 1815 C C . THR A 1 113 ? 22.285 13.275 52.041 1.00 28.11 154 THR A C 1
ATOM 1816 O O . THR A 1 113 ? 22.787 14.279 51.520 1.00 24.28 154 THR A O 1
ATOM 1827 N N . GLU A 1 114 ? 21.998 13.220 53.344 1.00 27.10 155 GLU A N 1
ATOM 1828 C CA . GLU A 1 114 ? 22.293 14.355 54.212 1.00 24.86 155 GLU A CA 1
ATOM 1829 C C . GLU A 1 114 ? 23.793 14.501 54.438 1.00 22.32 155 GLU A C 1
ATOM 1830 O O . GLU A 1 114 ? 24.304 15.623 54.539 1.00 21.28 155 GLU A O 1
ATOM 1842 N N . GLN A 1 115 ? 24.514 13.382 54.533 1.00 22.18 156 GLN A N 1
ATOM 1843 C CA . GLN A 1 115 ? 25.967 13.449 54.644 1.00 21.09 156 GLN A CA 1
ATOM 1844 C C . GLN A 1 115 ? 26.567 14.162 53.441 1.00 19.76 156 GLN A C 1
ATOM 1845 O O . GLN A 1 115 ? 27.432 15.032 53.584 1.00 18.58 156 GLN A O 1
ATOM 1859 N N . GLU A 1 116 ? 26.117 13.799 52.238 1.00 20.46 157 GLU A N 1
ATOM 1860 C CA . GLU A 1 116 ? 26.601 14.468 51.037 1.00 20.15 157 GLU A CA 1
ATOM 1861 C C . GLU A 1 116 ? 26.285 15.956 51.078 1.00 19.26 157 GLU A C 1
ATOM 1862 O O . GLU A 1 116 ? 27.136 16.790 50.749 1.00 18.20 157 GLU A O 1
ATOM 1874 N N . GLU A 1 117 ? 25.068 16.307 51.494 1.00 20.22 158 GLU A N 1
ATOM 1875 C CA . GLU A 1 117 ? 24.676 17.710 51.565 1.00 20.83 158 GLU A CA 1
ATOM 1876 C C . GLU A 1 117 ? 25.632 18.501 52.450 1.00 18.83 158 GLU A C 1
ATOM 1877 O O . GLU A 1 117 ? 26.120 19.568 52.060 1.00 18.28 158 GLU A O 1
ATOM 1889 N N . LYS A 1 118 ? 25.922 17.985 53.648 1.00 18.73 159 LYS A N 1
ATOM 1890 C CA . LYS A 1 118 ? 26.811 18.696 54.560 1.00 17.75 159 LYS A CA 1
ATOM 1891 C C . LYS A 1 118 ? 28.261 18.643 54.098 1.00 16.54 159 LYS A C 1
ATOM 1892 O O . LYS A 1 118 ? 29.019 19.588 54.343 1.00 16.33 159 LYS A O 1
ATOM 1909 N N . THR A 1 119 ? 28.670 17.557 53.436 1.00 16.55 160 THR A N 1
ATOM 1910 C CA . THR A 1 119 ? 30.028 17.490 52.907 1.00 15.58 160 THR A CA 1
ATOM 1911 C C . THR A 1 119 ? 30.257 18.584 51.872 1.00 15.36 160 THR A C 1
ATOM 1912 O O . THR A 1 119 ? 31.304 19.244 51.875 1.00 15.04 160 THR A O 1
ATOM 1923 N N . LEU A 1 120 ? 2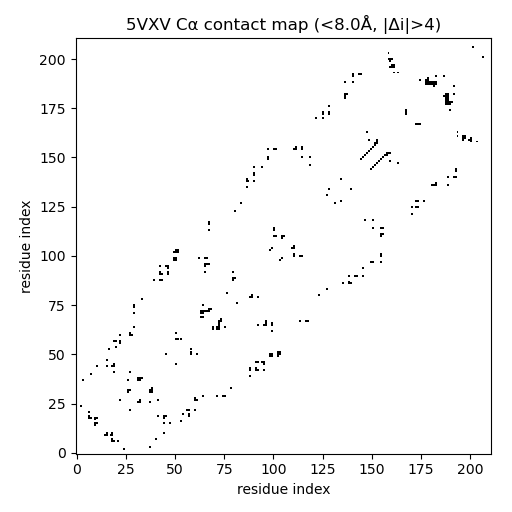9.282 18.800 50.985 1.00 15.96 161 LEU A N 1
ATOM 1924 C CA . LEU A 1 120 ? 29.398 19.874 50.002 1.00 16.58 161 LEU A CA 1
ATOM 1925 C C . LEU A 1 120 ? 29.472 21.236 50.682 1.00 16.59 161 LEU A C 1
ATOM 1926 O O . LEU A 1 120 ? 30.240 22.107 50.258 1.00 16.36 161 LEU A O 1
ATOM 1942 N N . GLU A 1 121 ? 28.676 21.442 51.736 1.00 16.15 162 GLU A N 1
ATOM 1943 C CA . GLU A 1 121 ? 28.762 22.689 52.492 1.00 16.85 162 GLU A CA 1
ATOM 1944 C C . GLU A 1 121 ? 30.148 22.869 53.093 1.00 16.86 162 GLU A C 1
ATOM 1945 O O . GLU A 1 121 ? 30.714 23.968 53.054 1.00 17.50 162 GLU A O 1
ATOM 1957 N N . LEU A 1 122 ? 30.709 21.800 53.661 1.00 15.05 163 LEU A N 1
ATOM 1958 C CA . LEU A 1 122 ? 32.040 21.888 54.249 1.00 15.05 163 LEU A CA 1
ATOM 1959 C C . LEU A 1 122 ? 33.091 22.184 53.189 1.00 15.12 163 LEU A C 1
ATOM 1960 O O . LEU A 1 122 ? 34.027 22.954 53.431 1.00 15.53 163 LEU A O 1
ATOM 1976 N N . GLU A 1 123 ? 32.966 21.566 52.012 1.00 14.70 164 GLU A N 1
ATOM 1977 C CA . GLU A 1 123 ? 33.913 21.832 50.935 1.00 14.03 164 GLU A CA 1
ATOM 1978 C C . GLU A 1 123 ? 33.978 23.322 50.625 1.00 15.15 164 GLU A C 1
ATOM 1979 O O . GLU A 1 123 ? 35.066 23.898 50.504 1.00 16.56 164 GLU A O 1
ATOM 1991 N N . SER A 1 124 ? 32.816 23.967 50.504 1.00 15.68 165 SER A N 1
ATOM 1992 C CA . SER A 1 124 ? 32.785 25.398 50.216 1.00 17.78 165 SER A CA 1
ATOM 1993 C C . SER A 1 124 ? 33.396 26.202 51.355 1.00 17.27 165 SER A C 1
ATOM 1994 O O . SER A 1 124 ? 34.185 27.124 51.119 1.00 16.79 165 SER A O 1
ATOM 2002 N N . ILE A 1 125 ? 33.037 25.871 52.597 1.00 15.62 166 ILE A N 1
ATOM 2003 C CA . ILE A 1 125 ? 33.587 26.583 53.748 1.00 15.14 166 ILE A CA 1
ATOM 2004 C C . ILE A 1 125 ? 35.107 26.488 53.750 1.00 13.88 166 ILE A C 1
ATOM 2005 O O . ILE A 1 125 ? 35.812 27.486 53.948 1.00 13.48 166 ILE A O 1
ATOM 2038 N N . SER A 1 127 ? 37.285 25.588 51.214 1.00 16.17 168 SER A N 1
ATOM 2039 C CA . SER A 1 127 ? 37.968 26.185 50.070 1.00 16.13 168 SER A CA 1
ATOM 2040 C C . SER A 1 127 ? 37.906 27.707 50.130 1.00 15.54 168 SER A C 1
ATOM 2041 O O . SER A 1 127 ? 38.885 28.384 49.797 1.00 15.64 168 SER A O 1
ATOM 2049 N N . ASP A 1 128 ? 36.772 28.266 50.561 1.00 14.37 169 ASP A N 1
ATOM 2050 C CA . ASP A 1 128 ? 36.713 29.706 50.791 1.00 15.27 169 ASP A CA 1
ATOM 2051 C C . ASP A 1 128 ? 37.758 30.136 51.813 1.00 15.57 169 ASP A C 1
ATOM 2052 O O . ASP A 1 128 ? 38.426 31.162 51.638 1.00 16.28 169 ASP A O 1
ATOM 2061 N N . PHE A 1 129 ? 37.915 29.366 52.893 1.00 13.14 170 PHE A N 1
ATOM 2062 C CA . PHE A 1 129 ? 38.879 29.759 53.913 1.00 12.14 170 PHE A CA 1
ATOM 2063 C C . PHE A 1 129 ? 40.307 29.643 53.402 1.00 13.15 170 PHE A C 1
ATOM 2064 O O . PHE A 1 129 ? 41.159 30.474 53.737 1.00 13.19 170 PHE A O 1
ATOM 2081 N N . ILE A 1 130 ? 40.600 28.603 52.619 1.00 14.32 171 ILE A N 1
ATOM 2082 C CA . ILE A 1 130 ? 41.945 28.451 52.071 1.00 14.76 171 ILE A CA 1
ATOM 2083 C C . ILE A 1 130 ? 42.336 29.697 51.286 1.00 15.88 171 ILE A C 1
ATOM 2084 O O . ILE A 1 130 ? 43.463 30.193 51.405 1.00 15.69 171 ILE A O 1
ATOM 2100 N N . PHE A 1 131 ? 41.414 30.231 50.481 1.00 16.05 172 PHE A N 1
ATOM 2101 C CA . PHE A 1 131 ? 41.711 31.451 49.736 1.00 15.97 172 PHE A CA 1
ATOM 2102 C C . PHE A 1 131 ? 41.992 32.609 50.684 1.00 16.32 172 PHE A C 1
ATOM 2103 O O . PHE A 1 131 ? 42.947 33.371 50.488 1.00 16.42 172 PHE A O 1
ATOM 2120 N N . VAL A 1 132 ? 41.153 32.771 51.710 1.00 15.57 173 VAL A N 1
ATOM 2121 C CA . VAL A 1 132 ? 41.378 33.825 52.696 1.00 15.29 173 VAL A CA 1
ATOM 2122 C C . VAL A 1 132 ? 42.763 33.682 53.310 1.00 15.86 173 VAL A C 1
ATOM 2123 O O . VAL A 1 132 ? 43.506 34.661 53.446 1.00 15.79 173 VAL A O 1
ATOM 2136 N N . TYR A 1 133 ? 43.132 32.457 53.691 1.00 15.53 174 TYR A N 1
ATOM 2137 C CA . TYR A 1 133 ? 44.380 32.266 54.419 1.00 16.02 174 TYR A CA 1
ATOM 2138 C C . TYR A 1 133 ? 45.587 32.597 53.549 1.00 15.51 174 TYR A C 1
ATOM 2139 O O . TYR A 1 133 ? 46.481 33.338 53.973 1.00 16.81 174 TYR A O 1
ATOM 2157 N N . ILE A 1 134 ? 45.642 32.052 52.330 1.00 14.22 175 ILE A N 1
ATOM 2158 C CA . ILE A 1 134 ? 46.834 32.245 51.510 1.00 15.70 175 ILE A CA 1
ATOM 2159 C C . ILE A 1 134 ? 46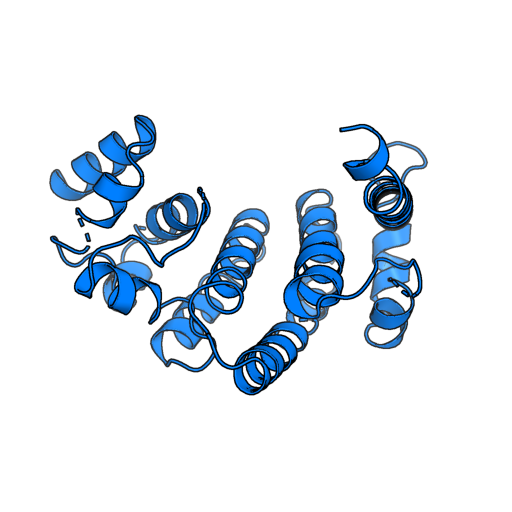.933 33.673 50.987 1.00 17.12 175 ILE A C 1
ATOM 2160 O O . ILE A 1 134 ? 48.016 34.100 50.571 1.00 20.00 175 ILE A O 1
ATOM 2176 N N A THR A 1 135 ? 45.843 34.437 51.012 0.47 16.27 176 THR A N 1
ATOM 2177 N N C THR A 1 135 ? 45.822 34.411 50.978 0.53 16.23 176 THR A N 1
ATOM 2178 C CA A THR A 1 135 ? 45.906 35.830 50.585 0.47 17.00 176 THR A CA 1
ATOM 2179 C CA C THR A 1 135 ? 45.843 35.819 50.595 0.53 16.97 176 THR A CA 1
ATOM 2180 C C A THR A 1 135 ? 46.186 36.772 51.753 0.47 17.42 176 THR A C 1
ATOM 2181 C C C THR A 1 135 ? 46.238 36.696 51.779 0.53 17.36 176 THR A C 1
ATOM 2182 O O A THR A 1 135 ? 47.035 37.662 51.643 0.47 18.71 176 THR A O 1
ATOM 2183 O O C THR A 1 135 ? 47.210 37.456 51.711 0.53 18.41 176 THR A O 1
ATOM 2204 N N . LYS A 1 136 ? 45.491 36.589 52.879 1.00 16.65 177 LYS A N 1
ATOM 2205 C CA . LYS A 1 136 ? 45.693 37.483 54.016 1.00 17.23 177 LYS A CA 1
ATOM 2206 C C . LYS A 1 136 ? 47.004 37.209 54.746 1.00 17.70 177 LYS A C 1
ATOM 2207 O O . LYS A 1 136 ? 47.557 38.119 55.376 1.00 20.90 177 LYS A O 1
ATOM 2232 N N . ARG A 1 138 ? 49.836 35.834 53.269 1.00 16.92 179 ARG A N 1
ATOM 2233 C CA . ARG A 1 138 ? 50.999 35.854 52.394 1.00 18.89 179 ARG A CA 1
ATOM 2234 C C . ARG A 1 138 ? 52.132 36.622 53.062 1.00 21.90 179 ARG A C 1
ATOM 2235 O O . ARG A 1 138 ? 51.925 37.727 53.567 1.00 21.02 179 ARG A O 1
ATOM 2256 N N . THR A 1 139 ? 53.327 36.016 53.062 1.00 21.56 180 THR A N 1
ATOM 2257 C CA . THR A 1 139 ? 54.536 36.514 53.725 1.00 20.17 180 THR A CA 1
ATOM 2258 C C . THR A 1 139 ? 54.628 35.999 55.162 1.00 19.17 180 THR A C 1
ATOM 2259 O O . THR A 1 139 ? 55.714 35.999 55.749 1.00 20.46 180 THR A O 1
ATOM 2270 N N . THR A 1 140 ? 53.516 35.540 55.734 1.00 20.98 181 THR A N 1
ATOM 2271 C CA . THR A 1 140 ? 53.498 35.021 57.102 1.00 20.28 181 THR A CA 1
ATOM 2272 C C . THR A 1 140 ? 52.709 33.712 57.174 1.00 19.17 181 THR A C 1
ATOM 2273 O O . THR A 1 140 ? 51.826 33.533 58.016 1.00 19.18 181 THR A O 1
ATOM 2284 N N . ILE A 1 141 ? 53.051 32.757 56.298 1.00 17.32 182 ILE A N 1
ATOM 2285 C CA . ILE A 1 141 ? 52.343 31.482 56.195 1.00 17.22 182 ILE A CA 1
ATOM 2286 C C . ILE A 1 141 ? 52.914 30.478 57.188 1.00 17.23 182 ILE A C 1
ATOM 2287 O O . ILE A 1 141 ? 54.135 30.339 57.326 1.00 18.80 182 ILE A O 1
ATOM 2303 N N . ASP A 1 142 ? 52.017 29.755 57.859 1.00 16.31 183 ASP A N 1
ATOM 2304 C CA . ASP A 1 142 ? 52.360 28.566 58.643 1.00 15.25 183 ASP A CA 1
ATOM 2305 C C . ASP A 1 142 ? 52.430 27.392 57.673 1.00 16.17 183 ASP A C 1
ATOM 2306 O O . ASP A 1 142 ? 51.406 26.814 57.303 1.00 17.15 183 ASP A O 1
ATOM 2315 N N A VAL A 1 143 ? 53.649 27.042 57.260 0.53 16.68 184 VAL A N 1
ATOM 2316 N N B VAL A 1 143 ? 53.644 27.024 57.257 0.47 16.68 184 VAL A N 1
ATOM 2317 C CA A VAL A 1 143 ? 53.836 26.055 56.197 0.53 16.37 184 VAL A CA 1
ATOM 2318 C CA B VAL A 1 143 ? 53.783 26.053 56.172 0.47 16.35 184 VAL A CA 1
ATOM 2319 C C A VAL A 1 143 ? 53.281 24.699 56.620 0.53 15.97 184 VAL A C 1
ATOM 2320 C C B VAL A 1 143 ? 53.292 24.676 56.607 0.47 15.97 184 VAL A C 1
ATOM 2321 O O A VAL A 1 143 ? 52.548 24.046 55.867 0.53 15.54 184 VAL A O 1
ATOM 2322 O O B VAL A 1 143 ? 52.613 23.979 55.843 0.47 15.67 184 VAL A O 1
ATOM 2347 N N . VAL A 1 144 ? 53.620 24.255 57.831 1.00 16.31 185 VAL A N 1
ATOM 2348 C CA . VAL A 1 144 ? 53.185 22.935 58.285 1.00 17.95 185 VAL A CA 1
ATOM 2349 C C . VAL A 1 144 ? 51.676 22.913 58.493 1.00 16.73 185 VAL A C 1
ATOM 2350 O O . VAL A 1 144 ? 50.997 21.947 58.119 1.00 15.87 185 VAL A O 1
ATOM 2363 N N . GLY A 1 145 ? 51.126 23.969 59.088 1.00 15.60 186 GLY A N 1
ATOM 2364 C CA . GLY A 1 145 ? 49.685 24.036 59.262 1.00 15.11 186 GLY A CA 1
ATOM 2365 C C . GLY A 1 145 ? 48.942 24.061 57.941 1.00 14.88 186 GLY A C 1
ATOM 2366 O O . GLY A 1 145 ? 47.861 23.478 57.814 1.00 13.62 186 GLY A O 1
ATOM 2370 N N . LEU A 1 146 ? 49.510 24.737 56.938 1.00 14.87 187 LEU A N 1
ATOM 2371 C CA . LEU A 1 146 ? 48.857 24.812 55.634 1.00 12.90 187 LEU A CA 1
ATOM 2372 C C . LEU A 1 146 ? 48.889 23.464 54.924 1.00 12.83 187 LEU A C 1
ATOM 2373 O O . LEU A 1 146 ? 47.884 23.048 54.337 1.00 13.23 187 LEU A O 1
ATOM 2389 N N . GLN A 1 147 ? 50.022 22.756 54.976 1.00 13.12 188 GLN A N 1
ATOM 2390 C CA . GLN A 1 147 ? 50.054 21.393 54.454 1.00 13.65 188 GLN A CA 1
ATOM 2391 C C . GLN A 1 147 ? 48.964 20.547 55.099 1.00 12.66 188 GLN A C 1
ATOM 2392 O O . GLN A 1 147 ? 48.233 19.827 54.412 1.00 13.38 188 GLN A O 1
ATOM 2406 N N . GLU A 1 148 ? 48.839 20.627 56.426 1.00 12.77 189 GLU A N 1
ATOM 2407 C CA . GLU A 1 148 ? 47.830 19.831 57.119 1.00 13.31 189 GLU A CA 1
ATOM 2408 C C . GLU A 1 148 ? 46.428 20.203 56.658 1.00 12.88 189 GLU A C 1
ATOM 2409 O O . GLU A 1 148 ? 45.574 19.328 56.469 1.00 13.79 189 GLU A O 1
ATOM 2421 N N . LEU A 1 149 ? 46.171 21.500 56.480 1.00 12.11 190 LEU A N 1
ATOM 2422 C CA . LEU A 1 149 ? 44.850 21.957 56.059 1.00 13.39 190 LEU A CA 1
ATOM 2423 C C . LEU A 1 149 ? 44.472 21.368 54.704 1.00 14.22 190 LEU A C 1
ATOM 2424 O O . LEU A 1 149 ? 43.354 20.871 54.517 1.00 13.37 190 LEU A O 1
ATOM 2440 N N . ILE A 1 150 ? 45.391 21.415 53.739 1.00 13.43 191 ILE A N 1
ATOM 2441 C CA . ILE A 1 150 ? 45.081 20.878 52.419 1.00 12.93 191 ILE A CA 1
ATOM 2442 C C . ILE A 1 150 ? 44.894 19.369 52.495 1.00 13.01 191 ILE A C 1
ATOM 2443 O O . ILE A 1 150 ? 44.033 18.801 51.813 1.00 13.22 191 ILE A O 1
ATOM 2459 N N . GLU A 1 151 ? 45.675 18.695 53.339 1.00 13.74 192 GLU A N 1
ATOM 2460 C CA . GLU A 1 151 ? 45.560 17.245 53.419 1.00 14.24 192 GLU A CA 1
ATOM 2461 C C . GLU A 1 151 ? 44.275 16.822 54.126 1.00 13.19 192 GLU A C 1
ATOM 2462 O O . GLU A 1 151 ? 43.725 15.761 53.814 1.00 14.69 192 GLU A O 1
ATOM 2474 N N . ILE A 1 152 ? 43.753 17.641 55.045 1.00 14.66 193 ILE A N 1
ATOM 2475 C CA . ILE A 1 152 ? 42.409 17.388 55.565 1.00 13.94 193 ILE A CA 1
ATOM 2476 C C . ILE A 1 152 ? 41.395 17.452 54.431 1.00 13.25 193 ILE A C 1
ATOM 2477 O O . ILE A 1 152 ? 40.554 16.562 54.269 1.00 13.90 193 ILE A O 1
ATOM 2493 N N . PHE A 1 153 ? 41.459 18.518 53.633 1.00 12.75 194 PHE A N 1
ATOM 2494 C CA . PHE A 1 153 ? 40.517 18.683 52.533 1.00 13.03 194 PHE A CA 1
ATOM 2495 C C . PHE A 1 153 ? 40.548 17.476 51.603 1.00 13.83 194 PHE A C 1
ATOM 2496 O O . PHE A 1 153 ? 39.501 16.924 51.249 1.00 13.96 194 PHE A O 1
ATOM 2513 N N . ILE A 1 154 ? 41.745 17.041 51.208 1.00 13.89 195 ILE A N 1
ATOM 2514 C CA . ILE A 1 154 ? 41.854 15.960 50.232 1.00 13.66 195 ILE A CA 1
ATOM 2515 C C . ILE A 1 154 ? 41.522 14.615 50.872 1.00 13.40 195 ILE A C 1
ATOM 2516 O O . ILE A 1 154 ? 40.671 13.869 50.374 1.00 14.63 195 ILE A O 1
ATOM 2532 N N . PHE A 1 155 ? 42.188 14.279 51.980 1.00 12.98 196 PHE A N 1
ATOM 2533 C CA . PHE A 1 155 ? 42.100 12.915 52.493 1.00 13.77 196 PHE A CA 1
ATOM 2534 C C . PHE A 1 155 ? 40.853 12.692 53.343 1.00 15.24 196 PHE A C 1
ATOM 2535 O O . PHE A 1 155 ? 40.276 11.601 53.320 1.00 15.93 196 PHE A O 1
ATOM 2552 N N . GLN A 1 156 ? 40.425 13.693 54.110 1.00 15.13 197 GLN A N 1
ATOM 2553 C CA . GLN A 1 156 ? 39.261 13.501 54.965 1.00 14.97 197 GLN A CA 1
ATOM 2554 C C . GLN A 1 156 ? 37.951 13.868 54.280 1.00 15.07 197 GLN A C 1
ATOM 2555 O O . GLN A 1 156 ? 36.926 13.230 54.549 1.00 18.08 197 GLN A O 1
ATOM 2569 N N . VAL A 1 157 ? 37.953 14.861 53.394 1.00 15.07 198 VAL A N 1
ATOM 2570 C CA . VAL A 1 157 ? 36.714 15.315 52.771 1.00 15.24 198 VAL A CA 1
ATOM 2571 C C . VAL A 1 157 ? 36.540 14.657 51.405 1.00 15.19 198 VAL A C 1
ATOM 2572 O O . VAL A 1 157 ? 35.573 13.919 51.186 1.00 16.93 198 VAL A O 1
ATOM 2585 N N . LYS A 1 158 ? 37.469 14.903 50.477 1.00 14.67 199 LYS A N 1
ATOM 2586 C CA . LYS A 1 158 ? 37.286 14.383 49.122 1.00 14.97 199 LYS A CA 1
ATOM 2587 C C . LYS A 1 158 ? 37.350 12.859 49.098 1.00 16.17 199 LYS A C 1
ATOM 2588 O O . LYS A 1 158 ? 36.604 12.216 48.351 1.00 18.57 199 LYS A O 1
ATOM 2607 N N . VAL A 1 159 ? 38.229 12.262 49.904 1.00 16.26 200 VAL A N 1
ATOM 2608 C CA . VAL A 1 159 ? 38.382 10.811 49.939 1.00 16.99 200 VAL A CA 1
ATOM 2609 C C . VAL A 1 159 ? 37.373 10.198 50.903 1.00 16.46 200 VAL A C 1
ATOM 2610 O O . VAL A 1 159 ? 36.452 9.489 50.482 1.00 18.03 200 VAL A O 1
ATOM 2623 N N . LYS A 1 160 ? 37.527 10.471 52.201 1.00 15.89 201 LYS A N 1
ATOM 2624 C CA . LYS A 1 160 ? 36.796 9.704 53.206 1.00 16.65 201 LYS A CA 1
ATOM 2625 C C . LYS A 1 160 ? 35.300 10.012 53.182 1.00 16.87 201 LYS A C 1
ATOM 2626 O O . LYS A 1 160 ? 34.474 9.096 53.097 1.00 18.61 201 LYS A O 1
ATOM 2642 N N . LEU A 1 161 ? 34.924 11.290 53.275 1.00 16.38 202 LEU A N 1
ATOM 2643 C CA . LEU A 1 161 ? 33.503 11.610 53.396 1.00 18.07 202 LEU A CA 1
ATOM 2644 C C . LEU A 1 161 ? 32.726 11.231 52.140 1.00 20.18 202 LEU A C 1
ATOM 2645 O O . LEU A 1 161 ? 31.532 10.924 52.223 1.00 22.34 202 LEU A O 1
ATOM 2661 N N . HIS A 1 162 ? 33.373 11.240 50.977 1.00 19.52 203 HIS A N 1
ATOM 2662 C CA . HIS A 1 162 ? 32.725 10.815 49.741 1.00 20.48 203 HIS A CA 1
ATOM 2663 C C . HIS A 1 162 ? 32.940 9.337 49.433 1.00 22.37 203 HIS A C 1
ATOM 2664 O O . HIS A 1 162 ? 32.376 8.837 48.454 1.00 24.14 203 HIS A O 1
ATOM 2679 N N . HIS A 1 163 ? 33.733 8.627 50.236 1.00 22.57 204 HIS A N 1
ATOM 2680 C CA . HIS A 1 163 ? 34.024 7.215 49.990 1.00 24.49 204 HIS A CA 1
ATOM 2681 C C . HIS A 1 163 ? 34.615 7.024 48.594 1.00 23.77 204 HIS A C 1
ATOM 2682 O O . HIS A 1 163 ? 34.196 6.152 47.829 1.00 26.24 204 HIS A O 1
ATOM 2696 N N A LYS A 1 164 ? 35.570 7.876 48.248 0.48 22.75 205 LYS A N 1
ATOM 2697 N N B LYS A 1 164 ? 35.634 7.829 48.282 0.52 22.76 205 LYS A N 1
ATOM 2698 C CA A LYS A 1 164 ? 36.229 7.815 46.956 0.48 23.65 205 LYS A CA 1
ATOM 2699 C CA B LYS A 1 164 ? 36.226 7.904 46.951 0.52 23.61 205 LYS A CA 1
ATOM 2700 C C A LYS A 1 164 ? 37.687 7.423 47.134 0.48 24.21 205 LYS A C 1
ATOM 2701 C C B LYS A 1 164 ? 37.732 7.681 47.030 0.52 24.08 205 LYS A C 1
ATOM 2702 O O A LYS A 1 164 ? 38.261 7.542 48.219 0.48 25.06 205 LYS A O 1
ATOM 2703 O O B LYS A 1 164 ? 38.393 8.180 47.943 0.52 24.06 205 LYS A O 1
ATOM 2737 N N . LYS A 1 165 ? 38.272 6.944 46.057 1.00 24.20 206 LYS A N 1
ATOM 2738 C CA . LYS A 1 165 ? 39.678 6.572 46.090 1.00 23.16 206 LYS A CA 1
ATOM 2739 C C . LYS A 1 165 ? 40.569 7.803 45.913 1.00 21.65 206 LYS A C 1
ATOM 2740 O O . LYS A 1 165 ? 40.213 8.740 45.193 1.00 21.50 206 LYS A O 1
ATOM 2747 N N . PRO A 1 166 ? 41.738 7.823 46.554 1.00 21.39 207 PRO A N 1
ATOM 2748 C CA . PRO A 1 166 ? 42.640 8.971 46.396 1.00 19.35 207 PRO A CA 1
ATOM 2749 C C . PRO A 1 166 ? 43.209 9.042 44.988 1.00 17.28 207 PRO A C 1
ATOM 2750 O O . PRO A 1 166 ? 43.485 8.019 44.357 1.00 18.49 207 PRO A O 1
ATOM 2761 N N . SER A 1 167 ? 43.396 10.272 44.505 1.00 16.79 208 SER A N 1
ATOM 2762 C CA . SER A 1 167 ? 43.920 10.517 43.172 1.00 16.61 208 SER A CA 1
ATOM 2763 C C . SER A 1 167 ? 44.621 11.866 43.152 1.00 15.26 208 SER A C 1
ATOM 2764 O O . SER A 1 167 ? 44.140 12.809 43.795 1.00 15.19 208 SER A O 1
ATOM 2772 N N . PRO A 1 168 ? 45.737 12.001 42.430 1.00 17.18 209 PRO A N 1
ATOM 2773 C CA . PRO A 1 168 ? 46.330 13.338 42.267 1.00 17.19 209 PRO A CA 1
ATOM 2774 C C . PRO A 1 168 ? 45.368 14.333 41.645 1.00 16.25 209 PRO A C 1
ATOM 2775 O O . PRO A 1 168 ? 45.526 15.542 41.851 1.00 16.53 209 PRO A O 1
ATOM 2786 N N . ASN A 1 169 ? 44.371 13.862 40.891 1.00 16.90 210 ASN A N 1
ATOM 2787 C CA . ASN A 1 169 ? 43.422 14.766 40.251 1.00 16.87 210 ASN A CA 1
ATOM 2788 C C . ASN A 1 169 ? 42.616 15.567 41.263 1.00 17.16 210 ASN A C 1
ATOM 2789 O O . ASN A 1 169 ? 42.063 16.615 40.910 1.00 17.62 210 ASN A O 1
ATOM 2815 N N . TYR A 1 171 ? 43.945 17.029 43.886 1.00 16.78 212 TYR A N 1
ATOM 2816 C CA . TYR A 1 171 ? 44.768 18.208 44.125 1.00 16.32 212 TYR A CA 1
ATOM 2817 C C . TYR A 1 171 ? 44.674 19.177 42.954 1.00 15.43 212 TYR A C 1
ATOM 2818 O O . TYR A 1 171 ? 44.445 20.376 43.144 1.00 14.69 212 TYR A O 1
ATOM 2836 N N . TRP A 1 172 ? 44.837 18.673 41.730 1.00 15.88 213 TRP A N 1
ATOM 2837 C CA . TRP A 1 172 ? 44.777 19.552 40.569 1.00 16.18 213 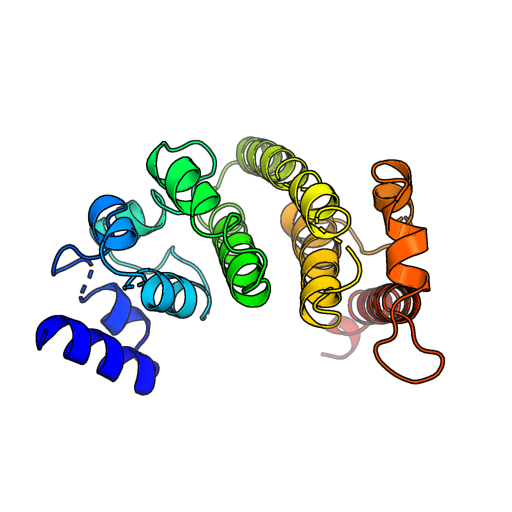TRP A CA 1
ATOM 2838 C C . TRP A 1 172 ? 43.396 20.174 40.415 1.00 17.27 213 TRP A C 1
ATOM 2839 O O . TRP A 1 172 ? 43.282 21.331 39.995 1.00 17.72 213 TRP A O 1
ATOM 2860 N N . ALA A 1 173 ? 42.338 19.437 40.767 1.00 16.68 214 ALA A N 1
ATOM 2861 C CA . ALA A 1 173 ? 40.993 20.002 40.699 1.00 17.84 214 ALA A CA 1
ATOM 2862 C C . ALA A 1 173 ? 40.837 21.164 41.670 1.00 19.03 214 ALA A C 1
ATOM 2863 O O . ALA A 1 173 ? 40.281 22.210 41.316 1.00 19.39 214 ALA A O 1
ATOM 2870 N N . LEU A 1 174 ? 41.314 20.997 42.905 1.00 17.68 215 LEU A N 1
ATOM 2871 C CA . LEU A 1 174 ? 41.265 22.092 43.868 1.00 17.68 215 LEU A CA 1
ATOM 2872 C C . LEU A 1 174 ? 42.022 23.309 43.352 1.00 18.03 215 LEU A C 1
ATOM 2873 O O . LEU A 1 174 ? 41.556 24.446 43.487 1.00 19.35 215 LEU A O 1
ATOM 2889 N N . CYS A 1 175 ? 43.189 23.087 42.747 1.00 16.45 216 CYS A N 1
ATOM 2890 C CA . CYS A 1 175 ? 43.987 24.188 42.225 1.00 16.30 216 CYS A CA 1
ATOM 2891 C C . CYS A 1 175 ? 43.314 24.905 41.061 1.00 18.16 216 CYS A C 1
ATOM 2892 O O . CYS A 1 175 ? 43.618 26.078 40.821 1.00 20.52 216 CYS A O 1
ATOM 2900 N N . LYS A 1 176 ? 42.416 24.237 40.333 1.00 18.53 217 LYS A N 1
ATOM 2901 C CA . LYS A 1 176 ? 41.693 24.907 39.258 1.00 20.05 217 LYS A CA 1
ATOM 2902 C C . LYS A 1 176 ? 40.554 25.766 39.793 1.00 21.32 217 LYS A C 1
ATOM 2903 O O . LYS A 1 176 ? 40.214 26.783 39.179 1.00 26.32 217 LYS A O 1
ATOM 2921 N N . THR A 1 177 ? 39.957 25.382 40.923 1.00 19.68 218 THR A N 1
ATOM 2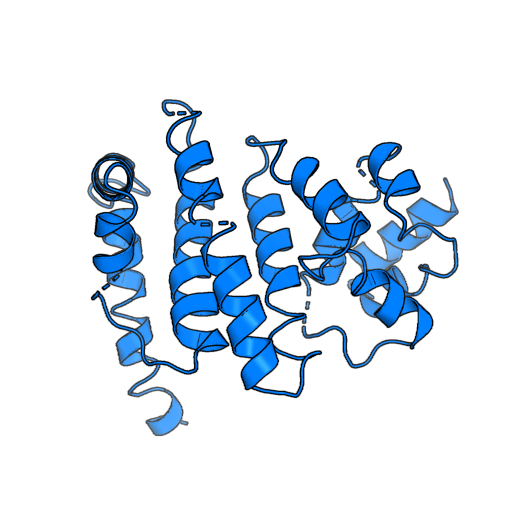922 C CA . THR A 1 177 ? 38.961 26.229 41.571 1.00 22.97 218 THR A CA 1
ATOM 2923 C C . THR A 1 177 ? 39.598 27.380 42.332 1.00 22.10 218 THR A C 1
ATOM 2924 O O . THR A 1 177 ? 38.953 28.416 42.525 1.00 23.31 218 THR A O 1
ATOM 2935 N N . LEU A 1 178 ? 40.849 27.216 42.756 1.00 21.31 219 LEU A N 1
ATOM 2936 C CA A LEU A 1 178 ? 41.574 28.215 43.542 0.63 21.40 219 LEU A CA 1
ATOM 2937 C CA B LEU A 1 178 ? 41.573 28.208 43.545 0.37 21.36 219 LEU A CA 1
ATOM 2938 C C . LEU A 1 178 ? 42.891 28.484 42.831 1.00 18.98 219 LEU A C 1
ATOM 2939 O O . LEU A 1 178 ? 43.941 27.949 43.213 1.00 17.59 219 LEU A O 1
ATOM 2969 N N . PRO A 1 179 ? 42.873 29.310 41.779 1.00 17.97 220 PRO A N 1
ATOM 2970 C CA . PRO A 1 179 ? 44.087 29.485 40.959 1.00 19.41 220 PRO A CA 1
ATOM 2971 C C . PRO A 1 179 ? 45.295 30.004 41.719 1.00 19.40 220 PRO A C 1
ATOM 2972 O O . PRO A 1 179 ? 46.425 29.782 41.266 1.00 21.70 220 PRO A O 1
ATOM 2983 N N . LYS A 1 180 ? 45.109 30.691 42.847 1.00 19.62 221 LYS A N 1
ATOM 2984 C CA . LYS A 1 180 ? 46.250 31.155 43.629 1.00 23.52 221 LYS A CA 1
ATOM 2985 C C . LYS A 1 180 ? 46.964 30.030 44.365 1.00 22.03 221 LYS A C 1
ATOM 2986 O O . LYS A 1 180 ? 48.059 30.260 44.890 1.00 22.58 221 LYS A O 1
ATOM 3005 N N . LEU A 1 181 ? 46.388 28.828 44.414 1.00 18.29 222 LEU A N 1
ATOM 3006 C CA . LEU A 1 181 ? 46.855 27.828 45.371 1.00 16.79 222 LEU A CA 1
ATOM 3007 C C . LEU A 1 181 ? 48.179 27.198 44.948 1.00 16.15 222 LEU A C 1
ATOM 3008 O O . LEU A 1 181 ? 49.143 27.188 45.719 1.00 16.07 222 LEU A O 1
ATOM 3024 N N . SER A 1 182 ? 48.241 26.636 43.741 1.00 17.06 223 SER A N 1
ATOM 3025 C CA . SER A 1 182 ? 49.477 25.984 43.316 1.00 17.03 223 SER A CA 1
ATOM 3026 C C . SER A 1 182 ? 50.664 26.937 43.360 1.00 17.87 223 SER A C 1
ATOM 3027 O O . SER A 1 182 ? 51.720 26.548 43.887 1.00 16.18 223 SER A O 1
ATOM 3035 N N . PRO A 1 183 ? 50.576 28.170 42.847 1.00 20.41 224 PRO A N 1
ATOM 3036 C CA . PRO A 1 183 ? 51.709 29.101 43.004 1.00 23.63 224 PRO A CA 1
ATOM 3037 C C . PRO A 1 183 ? 52.161 29.267 44.446 1.00 22.12 224 PRO A C 1
ATOM 3038 O O . PRO A 1 183 ? 53.368 29.249 44.719 1.00 22.28 224 PRO A O 1
ATOM 3049 N N . THR A 1 184 ? 51.222 29.443 45.379 1.00 21.21 225 THR A N 1
ATOM 3050 C CA . THR A 1 184 ? 51.585 29.553 46.789 1.00 22.47 225 THR A CA 1
ATOM 3051 C C . THR A 1 184 ? 52.279 28.287 47.274 1.00 19.64 225 THR A C 1
ATOM 3052 O O . THR A 1 184 ? 53.366 28.346 47.860 1.00 19.91 225 THR A O 1
ATOM 3063 N N . LEU A 1 185 ? 51.663 27.127 47.036 1.00 17.46 226 LEU A N 1
ATOM 3064 C CA . LEU A 1 185 ? 52.176 25.888 47.611 1.00 15.54 226 LEU A CA 1
ATOM 3065 C C . LEU A 1 185 ? 53.496 25.463 46.977 1.00 16.33 226 LEU A C 1
ATOM 3066 O O . LEU A 1 185 ? 54.307 24.799 47.634 1.00 15.78 226 LEU A O 1
ATOM 3082 N N . LYS A 1 186 ? 53.734 25.826 45.713 1.00 16.60 227 LYS A N 1
ATOM 3083 C CA . LYS A 1 186 ? 55.013 25.519 45.080 1.00 18.35 227 LYS A CA 1
ATOM 3084 C C . LYS A 1 186 ? 56.139 26.423 45.560 1.00 18.06 227 LYS A C 1
ATOM 3085 O O . LYS A 1 186 ? 57.309 26.040 45.452 1.00 19.76 227 LYS A O 1
ATOM 3104 N N . GLY A 1 187 ? 55.819 27.608 46.075 1.00 19.10 228 GLY A N 1
ATOM 3105 C CA . GLY A 1 187 ? 56.811 28.568 46.501 1.00 21.01 228 GLY A CA 1
ATOM 3106 C C . GLY A 1 187 ? 57.144 28.536 47.973 1.00 20.28 228 GLY A C 1
ATOM 3107 O O . GLY A 1 187 ? 58.007 29.302 48.413 1.00 22.73 228 GLY A O 1
ATOM 3111 N N . LEU A 1 188 ? 56.486 27.679 48.748 1.00 17.80 229 LEU A N 1
ATOM 3112 C CA . LEU A 1 188 ? 56.734 27.530 50.174 1.00 17.36 229 LEU A CA 1
ATOM 3113 C C . LEU A 1 188 ? 57.314 26.148 50.432 1.00 16.91 229 LEU A C 1
ATOM 3114 O O . LEU A 1 188 ? 56.860 25.158 49.849 1.00 18.04 229 LEU A O 1
ATOM 3130 N N . TYR A 1 189 ? 58.312 26.079 51.310 1.00 17.70 230 TYR A N 1
ATOM 3131 C CA . TYR A 1 189 ? 59.134 24.886 51.447 1.00 18.47 230 TYR A CA 1
ATOM 3132 C C . TYR A 1 189 ? 59.064 24.325 52.858 1.00 19.36 230 TYR A C 1
ATOM 3133 O O . TYR A 1 189 ? 59.210 25.061 53.840 1.00 19.82 230 TYR A O 1
ATOM 3151 N N . LEU A 1 190 ? 58.835 23.014 52.939 1.00 17.80 231 LEU A N 1
ATOM 3152 C CA . LEU A 1 190 ? 58.965 22.280 54.189 1.00 19.91 231 LEU A CA 1
ATOM 3153 C C . LEU A 1 190 ? 60.417 21.931 54.476 1.00 21.70 231 LEU A C 1
ATOM 3154 O O . LEU A 1 190 ? 60.816 21.843 55.642 1.00 22.34 231 LEU A O 1
ATOM 3170 N N . SER A 1 191 ? 61.205 21.731 53.425 1.00 21.46 232 SER A N 1
ATOM 3171 C CA . SER A 1 191 ? 62.638 21.498 53.522 1.00 22.47 232 SER A CA 1
ATOM 3172 C C . SER A 1 191 ? 63.239 21.871 52.175 1.00 21.40 232 SER A C 1
ATOM 3173 O O . SER A 1 191 ? 62.520 22.200 51.229 1.00 19.35 232 SER A O 1
ATOM 3181 N N . LYS A 1 192 ? 64.566 21.824 52.094 1.00 22.98 233 LYS A N 1
ATOM 3182 C CA . LYS A 1 192 ? 65.230 22.181 50.849 1.00 22.62 233 LYS A CA 1
ATOM 3183 C C . LYS A 1 192 ? 64.700 21.324 49.706 1.00 23.58 233 LYS A C 1
A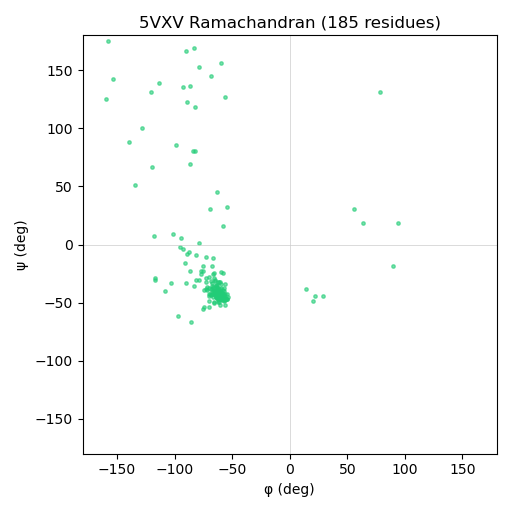TOM 3184 O O . LYS A 1 192 ? 64.683 20.093 49.788 1.00 24.42 233 LYS A O 1
ATOM 3202 N N . ASP A 1 193 ? 64.254 21.987 48.641 1.00 22.59 234 ASP A N 1
ATOM 3203 C CA . ASP A 1 193 ? 63.775 21.329 47.428 1.00 22.39 234 ASP A CA 1
ATOM 3204 C C . ASP A 1 193 ? 62.528 20.480 47.664 1.00 20.50 234 ASP A C 1
ATOM 3205 O O . ASP A 1 193 ? 62.204 19.620 46.840 1.00 21.11 234 ASP A O 1
ATOM 3214 N N . VAL A 1 194 ? 61.809 20.701 48.765 1.00 17.33 235 VAL A N 1
ATOM 3215 C CA . VAL A 1 194 ? 60.533 20.033 49.025 1.00 16.94 235 VAL A CA 1
ATOM 3216 C C . VAL A 1 194 ? 59.514 21.115 49.366 1.00 16.44 235 VAL A C 1
ATOM 3217 O O . VAL A 1 194 ? 59.470 21.604 50.502 1.00 16.58 235 VAL A O 1
ATOM 3230 N N . SER A 1 195 ? 58.682 21.478 48.393 1.00 16.06 236 SER A N 1
ATOM 3231 C CA . SER A 1 195 ? 57.628 22.459 48.592 1.00 17.49 236 SER A CA 1
ATOM 3232 C C . SER A 1 195 ? 56.398 21.798 49.213 1.00 16.04 236 SER A C 1
ATOM 3233 O O . SER A 1 195 ? 56.296 20.570 49.294 1.00 15.49 236 SER A O 1
ATOM 3241 N N . ILE A 1 196 ? 55.445 22.627 49.652 1.00 14.47 237 ILE A N 1
ATOM 3242 C CA . ILE A 1 196 ? 54.187 22.076 50.152 1.00 14.83 237 ILE A CA 1
ATOM 3243 C C . ILE A 1 196 ? 53.509 21.260 49.061 1.00 13.43 237 ILE A C 1
ATOM 3244 O O . ILE A 1 196 ? 52.961 20.182 49.320 1.00 14.37 237 ILE A O 1
ATOM 3260 N N . GLU A 1 197 ? 53.529 21.760 47.823 1.00 13.80 238 GLU A N 1
ATOM 3261 C CA . GLU A 1 197 ? 52.939 21.007 46.723 1.00 13.99 238 GLU A CA 1
ATOM 3262 C C . GLU A 1 197 ? 53.623 19.657 46.561 1.00 13.78 238 GLU A C 1
ATOM 3263 O O . GLU A 1 197 ? 52.955 18.627 46.417 1.00 13.75 238 GLU A O 1
ATOM 3275 N N . ASP A 1 198 ? 54.960 19.645 46.575 1.00 14.36 239 ASP A N 1
ATOM 3276 C CA . ASP A 1 198 ? 55.695 18.386 46.494 1.00 16.77 239 ASP A CA 1
ATOM 3277 C C . ASP A 1 198 ? 55.236 17.422 47.581 1.00 15.85 239 ASP A C 1
ATOM 3278 O O . ASP A 1 198 ? 54.969 16.244 47.316 1.00 15.04 239 ASP A O 1
ATOM 3287 N N . ALA A 1 199 ? 55.131 17.914 48.816 1.00 15.15 240 ALA A N 1
ATOM 3288 C CA . ALA A 1 199 ? 54.787 17.046 49.936 1.00 15.46 240 ALA A CA 1
ATOM 3289 C C . ALA A 1 199 ? 53.374 16.494 49.801 1.00 14.42 240 ALA A C 1
ATOM 3290 O O . ALA A 1 199 ? 53.138 15.311 50.074 1.00 14.90 240 ALA A O 1
ATOM 3297 N N . ILE A 1 200 ? 52.418 17.332 49.391 1.00 13.92 241 ILE A N 1
ATOM 3298 C CA . ILE A 1 200 ? 51.038 16.874 49.252 1.00 15.06 241 ILE A CA 1
ATOM 3299 C C . ILE A 1 200 ? 50.947 15.788 48.189 1.00 14.81 241 ILE A C 1
ATOM 3300 O O . ILE A 1 200 ? 50.295 14.755 48.383 1.00 14.78 241 ILE A O 1
ATOM 3316 N N . LEU A 1 201 ? 51.589 16.007 47.040 1.00 15.06 242 LEU A N 1
ATOM 3317 C CA . LEU A 1 201 ? 51.541 15.006 45.979 1.00 14.70 242 LEU A CA 1
ATOM 3318 C C . LEU A 1 201 ? 52.190 13.702 46.426 1.00 15.78 242 LEU A C 1
ATOM 3319 O O . LEU A 1 201 ? 51.699 12.614 46.100 1.00 14.91 242 LEU A O 1
ATOM 3335 N N . ASN A 1 202 ? 53.286 13.789 47.184 1.00 16.03 243 ASN A N 1
ATOM 3336 C CA . ASN A 1 202 ? 53.904 12.583 47.728 1.00 16.28 243 ASN A CA 1
ATOM 3337 C C . ASN A 1 202 ? 52.964 11.881 48.700 1.00 15.14 243 ASN A C 1
ATOM 3338 O O . ASN A 1 202 ? 52.850 10.648 48.688 1.00 15.59 243 ASN A O 1
ATOM 3349 N N . SER A 1 203 ? 52.279 12.649 49.551 1.00 14.24 244 SER A N 1
ATOM 3350 C CA . SER A 1 203 ? 51.316 12.052 50.471 1.00 14.44 244 SER A CA 1
ATOM 3351 C C . SER A 1 203 ? 50.202 11.338 49.715 1.00 14.99 244 SER A C 1
ATOM 3352 O O . SER A 1 203 ? 49.768 10.254 50.118 1.00 15.68 244 SER A O 1
ATOM 3360 N N . ILE A 1 204 ? 49.721 11.932 48.620 1.00 13.75 245 ILE A N 1
ATOM 3361 C CA . ILE A 1 204 ? 48.678 11.288 47.824 1.00 14.61 245 ILE A CA 1
ATOM 3362 C C . ILE A 1 204 ? 49.187 9.968 47.257 1.00 14.63 245 ILE A C 1
ATOM 3363 O O . ILE A 1 204 ? 48.483 8.951 47.284 1.00 14.98 245 ILE A O 1
ATOM 3379 N N A ASP A 1 205 ? 50.417 9.960 46.738 0.56 15.39 246 ASP A N 1
ATOM 3380 N N B ASP A 1 205 ? 50.417 9.960 46.738 0.44 15.41 246 ASP A N 1
ATOM 3381 C CA A ASP A 1 205 ? 50.977 8.730 46.188 0.56 17.11 246 ASP A CA 1
ATOM 3382 C CA B ASP A 1 205 ? 50.977 8.730 46.188 0.44 17.13 246 ASP A CA 1
ATOM 3383 C C A ASP A 1 205 ? 51.079 7.646 47.254 0.56 17.27 246 ASP A C 1
ATOM 3384 C C B ASP A 1 205 ? 51.080 7.646 47.253 0.44 17.29 246 ASP A C 1
ATOM 3385 O O A ASP A 1 205 ? 50.737 6.484 47.003 0.56 18.46 246 ASP A O 1
ATOM 3386 O O B ASP A 1 205 ? 50.739 6.483 47.002 0.44 18.38 246 ASP A O 1
ATOM 3401 N N . ASN A 1 206 ? 51.547 8.005 48.451 1.00 15.98 247 ASN A N 1
ATOM 3402 C CA . ASN A 1 206 ? 51.647 7.023 49.527 1.00 16.38 247 ASN A CA 1
ATOM 3403 C C . ASN A 1 206 ? 50.270 6.516 49.935 1.00 16.06 247 ASN A C 1
ATOM 3404 O O . ASN A 1 206 ? 50.101 5.327 50.233 1.00 16.66 247 ASN A O 1
ATOM 3415 N N . LYS A 1 207 ? 49.271 7.402 49.949 1.00 16.07 248 LYS A N 1
ATOM 3416 C CA . LYS A 1 207 ? 47.923 6.991 50.327 1.00 16.60 248 LYS A CA 1
ATOM 3417 C C . LYS A 1 207 ? 47.328 6.041 49.294 1.00 16.65 248 LYS A C 1
ATOM 3418 O O . LYS A 1 207 ? 46.595 5.109 49.647 1.00 17.55 248 LYS A O 1
ATOM 3435 N N . ILE A 1 208 ? 47.630 6.262 48.013 1.00 17.07 249 ILE A N 1
ATOM 3436 C CA . ILE A 1 208 ? 47.169 5.353 46.967 1.00 18.58 249 ILE A CA 1
ATOM 3437 C C . ILE A 1 208 ? 47.714 3.951 47.210 1.00 18.97 249 ILE A C 1
ATOM 3438 O O . ILE A 1 208 ? 46.980 2.957 47.141 1.00 17.87 249 ILE A O 1
ATOM 3454 N N . GLN A 1 209 ? 49.014 3.850 47.496 1.00 17.83 250 GLN A N 1
ATOM 3455 C CA . GLN A 1 209 ? 49.621 2.543 47.727 1.00 18.27 250 GLN A CA 1
ATOM 3456 C C . GLN A 1 209 ? 49.088 1.905 49.004 1.00 18.49 250 GLN A C 1
ATOM 3457 O O . GLN A 1 209 ? 48.859 0.690 49.047 1.00 18.91 250 GLN A O 1
ATOM 3471 N N . LYS A 1 210 ? 48.887 2.706 50.052 1.00 16.66 251 LYS A N 1
ATOM 3472 C CA . LYS A 1 210 ? 48.316 2.189 51.292 1.00 17.08 251 LYS A CA 1
ATOM 3473 C C . LYS A 1 210 ? 46.918 1.634 51.054 1.00 18.46 251 LYS A C 1
ATOM 3474 O O . LYS A 1 210 ? 46.575 0.546 51.531 1.00 19.69 251 LYS A O 1
ATOM 3493 N N A ASP A 1 211 ? 46.087 2.368 50.310 0.48 19.52 252 ASP A N 1
ATOM 3494 N N B ASP A 1 211 ? 46.092 2.384 50.320 0.52 19.50 252 ASP A N 1
ATOM 3495 C CA A ASP A 1 211 ? 44.734 1.890 50.044 0.48 21.64 252 ASP A CA 1
ATOM 3496 C CA B ASP A 1 211 ? 44.742 1.932 50.001 0.52 21.61 252 ASP A CA 1
ATOM 3497 C C A ASP A 1 211 ? 44.738 0.650 49.159 0.48 22.38 252 ASP A C 1
ATOM 3498 C C B ASP A 1 211 ? 44.768 0.641 49.192 0.52 22.38 252 ASP A C 1
ATOM 3499 O O A ASP A 1 211 ? 43.848 -0.199 49.285 0.48 23.99 252 ASP A O 1
ATOM 3500 O O B ASP A 1 211 ? 43.936 -0.249 49.399 0.52 23.93 252 ASP A O 1
ATOM 3517 N N . LYS A 1 212 ? 45.722 0.521 48.268 1.00 21.04 253 LYS A N 1
ATOM 3518 C CA . LYS A 1 212 ? 45.774 -0.648 47.397 1.00 21.55 253 LYS A CA 1
ATOM 3519 C C . LYS A 1 212 ? 46.262 -1.891 48.137 1.00 21.79 253 LYS A C 1
ATOM 3520 O O . LYS A 1 212 ? 45.779 -2.999 47.878 1.00 23.75 253 LYS A O 1
ATOM 3528 N N . LEU A 1 213 ? 47.210 -1.734 49.062 1.00 20.43 254 LEU A N 1
ATOM 3529 C CA . LEU A 1 213 ? 48.019 -2.859 49.517 1.00 20.35 254 LEU A CA 1
ATOM 3530 C C . LEU A 1 213 ? 47.874 -3.212 50.990 1.00 21.42 254 LEU A C 1
ATOM 3531 O O . LEU A 1 213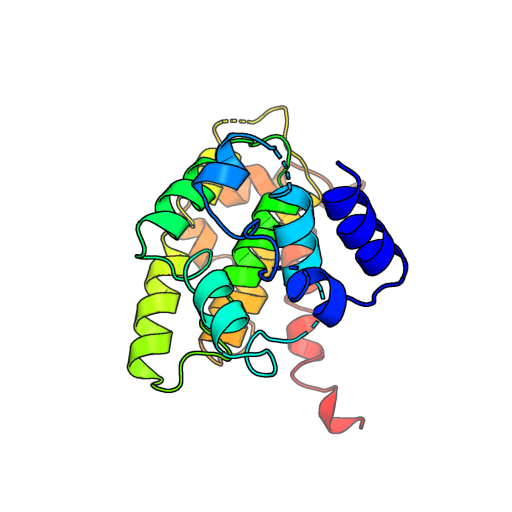 ? 48.059 -4.380 51.343 1.00 21.64 254 LEU A O 1
ATOM 3547 N N . GLU A 1 214 ? 47.564 -2.250 51.860 1.00 19.49 255 GLU A N 1
ATOM 3548 C CA . GLU A 1 214 ? 47.681 -2.497 53.295 1.00 21.20 255 GLU A CA 1
ATOM 3549 C C . GLU A 1 214 ? 46.799 -3.659 53.741 1.00 21.48 255 GLU A C 1
ATOM 3550 O O . GLU A 1 214 ? 47.236 -4.514 54.522 1.00 21.47 255 GLU A O 1
ATOM 3562 N N . VAL A 1 215 ? 45.556 -3.713 53.259 1.00 21.61 256 VAL A N 1
ATOM 3563 C CA . VAL A 1 215 ? 44.658 -4.792 53.664 1.00 22.97 256 VAL A CA 1
ATOM 3564 C C . VAL A 1 215 ? 45.139 -6.132 53.119 1.00 21.62 256 VAL A C 1
ATOM 3565 O O . VAL A 1 215 ? 44.959 -7.171 53.765 1.00 21.82 256 VAL A O 1
ATOM 3578 N N . LEU A 1 216 ? 45.755 -6.141 51.934 1.00 21.81 257 LEU A N 1
ATOM 3579 C CA . LEU A 1 216 ? 46.296 -7.384 51.391 1.00 22.93 257 LEU A CA 1
ATOM 3580 C C . LEU A 1 216 ? 47.356 -7.982 52.306 1.00 20.68 257 LEU A C 1
ATOM 3581 O O . LEU A 1 216 ? 47.500 -9.208 52.372 1.00 22.43 257 LEU A O 1
ATOM 3597 N N . PHE A 1 217 ? 48.106 -7.138 53.015 1.00 19.49 258 PHE A N 1
ATOM 3598 C CA . PHE A 1 217 ? 49.218 -7.594 53.839 1.00 18.77 258 PHE A CA 1
ATOM 3599 C C . PHE A 1 217 ? 48.803 -7.977 55.255 1.00 19.13 258 PHE A C 1
ATOM 3600 O O . PHE A 1 217 ? 49.634 -8.501 56.005 1.00 19.81 258 PHE A O 1
ATOM 3617 N N . GLN A 1 218 ? 47.554 -7.740 55.639 0.96 19.07 259 GLN A N 1
ATOM 3618 C CA . GLN A 1 218 ? 47.120 -7.996 57.010 1.00 20.19 259 GLN A CA 1
ATOM 3619 C C . GLN A 1 218 ? 47.110 -9.485 57.329 1.00 23.59 259 GLN A C 1
ATOM 3620 O O . GLN A 1 218 ? 47.559 -9.895 58.404 1.00 23.92 259 GLN A O 1
#

Radius of gyration: 18.27 Å; Cα contacts (8 Å, |Δi|>4): 212; chains: 1; bounding box: 44×46×51 Å

Solvent-accessible surface area: 10857 Å² total

Nearest PDB structures (foldseek):
  5vxv-assembly1_A  TM=1.003E+00  e=1.027E-26  Saccharomyces cerevisiae S288C
  7oqw-assembly1_A-2  TM=4.560E-01  e=6.879E+00  Homo sapiens
  1v9d-assembly1_A  TM=1.538E-01  e=8.660E+00  Mus musculus

B-factor: mean 23.57, std 7.41, range [11.46, 57.77]

Foldseek 3Di:
DVLVVVLVVCVVVVVLLVSLVSLVVVCLFLVNCVVPCSVLSVLVSLLPQALPPHDPSSSVSLCQCQVCPHPNVVSNLCVQLVPLVCLVSVLSSLSSNLRCLQPVDDDLVVSVVVLVVSLVCLVSLLVNCVCDPDDPQVSNLSNVCCCQPSRVCPSVVHQQDVVCVVSCVVVVVPVVSQVPDAPDVPQGSVNVNVVVSVVSNCCVVPVVVVD

Sequence (211 aa):
SEVFQECVNLFIKRDIKDCLEKSEVGFIDITVFKSNPILDLFVSACDIPSFFTKLGLTLQSEILNNIFTLDTPQCIETRKIIILGDLSKLLVINKFFRCCIKKVIQFNLTDHTEQEEKTLELESISDFIFVYITTKRTTIDVVVGLQELIEIFIFQVKVKLHHKKKPSPNYWALCKTLLPKLSPTLKGLYLSKDVSIEDAILNSIDDNKIQKDDKLEVLFQ

Secondary structure (DSSP, 8-state):
-HHHHHHHHHHHTT-HHHHHH--TTS--SHHHHHH---HHHHHHHHH---STTS-HHHHHHHHHHHSTTSHHHHHHHHHHHH-TT-HHHHHHHHHHHHHIIIII---HHHHHHHHHHHHH--HHHHHHHH---S--HHHHHHHHHIIIIIIIIIITT-------HHHHHHSTTHHHHHHH-EEETTEEHHHHHHHHHHHHHHHHHHHHHH-

Organism: Saccharomyces cerevisiae (strain ATCC 204508 / S288c) (NCBI:txid559292)